Protein AF-A0A937N1M8-F1 (afdb_monomer)

Radius of gyration: 27.7 Å; Cα contacts (8 Å, |Δi|>4): 449; chains: 1; bounding box: 68×40×95 Å

pLDDT: mean 76.99, std 18.77, range [29.66, 95.62]

Structure (mmCIF, N/CA/C/O backbone):
data_AF-A0A937N1M8-F1
#
_entry.id   AF-A0A937N1M8-F1
#
loop_
_atom_site.group_PDB
_atom_site.id
_atom_site.type_symbol
_atom_site.label_atom_id
_atom_site.label_alt_id
_atom_site.label_comp_id
_atom_site.label_asym_id
_atom_site.label_entity_id
_atom_site.label_seq_id
_atom_site.pdbx_PDB_ins_code
_atom_site.Cartn_x
_atom_site.Cartn_y
_atom_site.Cartn_z
_atom_site.occupancy
_atom_site.B_iso_or_equiv
_atom_site.auth_seq_id
_atom_site.auth_comp_id
_atom_site.auth_asym_id
_atom_site.auth_atom_id
_atom_site.pdbx_PDB_model_num
ATOM 1 N N . MET A 1 1 ? -15.107 24.383 -19.300 1.00 33.94 1 MET A N 1
ATOM 2 C CA . MET A 1 1 ? -15.189 24.614 -20.762 1.00 33.94 1 MET A CA 1
ATOM 3 C C . MET A 1 1 ? -14.739 23.333 -21.445 1.00 33.94 1 MET A C 1
ATOM 5 O O . MET A 1 1 ? -13.679 22.852 -21.085 1.00 33.94 1 MET A O 1
ATOM 9 N N . GLY A 1 2 ? -15.533 22.785 -22.370 1.00 30.86 2 GLY A N 1
ATOM 10 C CA . GLY A 1 2 ? -15.187 21.570 -23.125 1.00 30.86 2 GLY A CA 1
ATOM 11 C C . GLY A 1 2 ? -16.326 20.555 -23.168 1.00 30.86 2 GLY A C 1
ATOM 12 O O . GLY A 1 2 ? -16.420 19.694 -22.307 1.00 30.86 2 GLY A O 1
ATOM 13 N N . ARG A 1 3 ? -17.231 20.702 -24.142 1.00 32.66 3 ARG A N 1
ATOM 14 C CA . ARG A 1 3 ? -18.401 19.838 -24.360 1.00 32.66 3 ARG A CA 1
ATOM 15 C C . ARG A 1 3 ? -17.981 18.489 -24.957 1.00 32.66 3 ARG A C 1
ATOM 17 O O . ARG A 1 3 ? -17.379 18.468 -26.025 1.00 32.66 3 ARG A O 1
ATOM 24 N N . ILE A 1 4 ? -18.380 17.393 -24.314 1.00 33.78 4 ILE A N 1
ATOM 25 C CA . ILE A 1 4 ? -18.386 16.045 -24.895 1.00 33.78 4 ILE A CA 1
ATOM 26 C C . ILE A 1 4 ? -19.534 15.986 -25.910 1.00 33.78 4 ILE A C 1
ATOM 28 O O . ILE A 1 4 ? -20.685 16.254 -25.567 1.00 33.78 4 ILE A O 1
ATOM 32 N N . LEU A 1 5 ? -19.218 15.670 -27.165 1.00 29.84 5 LEU A N 1
ATOM 33 C CA . LEU A 1 5 ? -20.191 15.512 -28.242 1.00 29.84 5 LEU A CA 1
ATOM 34 C C . LEU A 1 5 ? -20.230 14.026 -28.618 1.00 29.84 5 LEU A C 1
ATOM 36 O O . LEU A 1 5 ? -19.415 13.546 -29.399 1.00 29.84 5 LEU A O 1
ATOM 40 N N . VAL A 1 6 ? -21.160 13.294 -28.001 1.00 33.72 6 VAL A N 1
ATOM 41 C CA . VAL A 1 6 ? -21.519 11.921 -28.380 1.00 33.72 6 VAL A CA 1
ATOM 42 C C . VAL A 1 6 ? -22.435 12.013 -29.597 1.00 33.72 6 VAL A C 1
ATOM 44 O O . VAL A 1 6 ? -23.558 12.505 -29.492 1.00 33.72 6 VAL A O 1
ATOM 47 N N . VAL A 1 7 ? -21.964 11.564 -30.761 1.00 32.25 7 VAL A N 1
ATOM 48 C CA . VAL A 1 7 ? -22.820 11.375 -31.939 1.00 32.25 7 VAL A CA 1
ATOM 49 C C . VAL A 1 7 ? -23.254 9.915 -31.984 1.00 32.25 7 VAL A C 1
ATOM 51 O O . VAL A 1 7 ? -22.529 9.051 -32.468 1.00 32.25 7 VAL A O 1
ATOM 54 N N . SER A 1 8 ? -24.461 9.658 -31.488 1.00 37.00 8 SER A N 1
ATOM 55 C CA . SER A 1 8 ? -25.240 8.468 -31.824 1.00 37.00 8 SER A CA 1
ATOM 56 C C . SER A 1 8 ? -25.833 8.646 -33.222 1.00 37.00 8 SER A C 1
ATOM 58 O O . SER A 1 8 ? -26.516 9.639 -33.470 1.00 37.00 8 SER A O 1
ATOM 60 N N . LEU A 1 9 ? -25.634 7.682 -34.126 1.00 30.73 9 LEU A N 1
ATOM 61 C CA . LEU A 1 9 ? -26.411 7.595 -35.366 1.00 30.73 9 LEU A CA 1
ATOM 62 C C . LEU A 1 9 ? -27.023 6.197 -35.512 1.00 30.73 9 LEU A C 1
ATOM 64 O O . LEU A 1 9 ? -26.430 5.262 -36.041 1.00 30.73 9 LEU A O 1
ATOM 68 N N . LEU A 1 10 ? -28.249 6.102 -35.000 1.00 37.28 10 LEU A N 1
ATOM 69 C CA . LEU A 1 10 ? -29.302 5.187 -35.429 1.00 37.28 10 LEU A CA 1
ATOM 70 C C . LEU A 1 10 ? -29.919 5.726 -36.728 1.00 37.28 10 LEU A C 1
ATOM 72 O O . LEU A 1 10 ? -30.187 6.921 -36.795 1.00 37.28 10 LEU A O 1
ATOM 76 N N . LEU A 1 11 ? -30.185 4.847 -37.701 1.00 33.78 11 LEU A N 1
ATOM 77 C CA . LEU A 1 11 ? -31.386 4.792 -38.568 1.00 33.78 11 LEU A CA 1
ATOM 78 C C . LEU A 1 11 ? -31.123 3.731 -39.655 1.00 33.78 11 LEU A C 1
ATOM 80 O O . LEU A 1 11 ? -30.261 3.894 -40.510 1.00 33.78 11 LEU A O 1
ATOM 84 N N . ALA A 1 12 ? -31.646 2.519 -39.490 1.00 33.75 12 ALA A N 1
ATOM 85 C CA . ALA A 1 12 ? -33.023 2.099 -39.775 1.00 33.75 12 ALA A CA 1
ATOM 86 C C . ALA A 1 12 ? -33.193 1.610 -41.221 1.00 33.75 12 ALA A C 1
ATOM 88 O O . ALA A 1 12 ? -33.286 2.360 -42.188 1.00 33.75 12 ALA A O 1
ATOM 89 N N . SER A 1 13 ? -33.264 0.288 -41.300 1.00 37.81 13 SER A N 1
ATOM 90 C CA . SER A 1 13 ? -33.956 -0.499 -42.304 1.00 37.81 13 SER A CA 1
ATOM 91 C C . SER A 1 13 ? -35.399 -0.024 -42.496 1.00 37.81 13 SER A C 1
ATOM 93 O O . SER A 1 13 ? -36.135 0.120 -41.526 1.00 37.81 13 SER A O 1
ATOM 95 N N . THR A 1 14 ? -35.817 0.183 -43.746 1.00 37.50 14 THR A N 1
ATOM 96 C CA . THR A 1 14 ? -37.070 -0.309 -44.367 1.00 37.50 14 THR A CA 1
ATOM 97 C C . THR A 1 14 ? -37.344 0.462 -45.658 1.00 37.50 14 THR A C 1
ATOM 99 O O . THR A 1 14 ? -37.442 1.681 -45.644 1.00 37.50 14 THR A O 1
ATOM 102 N N . LEU A 1 15 ? -37.505 -0.258 -46.772 1.00 35.16 15 LEU A N 1
ATOM 103 C CA . LEU A 1 15 ? -38.687 -0.157 -47.640 1.00 35.16 15 LEU A CA 1
ATOM 104 C C . LEU A 1 15 ? -38.578 -1.168 -48.785 1.00 35.16 15 LEU A C 1
ATOM 106 O O . LEU A 1 15 ? -37.900 -0.973 -49.789 1.00 35.16 15 LEU A O 1
ATOM 110 N N . CYS A 1 16 ? -39.291 -2.270 -48.582 1.00 36.12 16 CYS A N 1
ATOM 111 C CA . CYS A 1 16 ? -39.777 -3.151 -49.626 1.00 36.12 16 CYS A CA 1
ATOM 112 C C . CYS A 1 16 ? -40.886 -2.399 -50.386 1.00 36.12 16 CYS A C 1
ATOM 114 O O . CYS A 1 16 ? -41.860 -1.972 -49.763 1.00 36.12 16 CYS A O 1
ATOM 116 N N . ARG A 1 17 ? -40.762 -2.226 -51.705 1.00 29.66 17 ARG A N 1
ATOM 117 C CA . ARG A 1 17 ? -41.913 -1.996 -52.589 1.00 29.66 17 ARG A CA 1
ATOM 118 C C . ARG A 1 17 ? -41.596 -2.500 -53.992 1.00 29.66 17 ARG A C 1
ATOM 120 O O . ARG A 1 17 ? -40.818 -1.909 -54.730 1.00 29.66 17 ARG A O 1
ATOM 127 N N . GLU A 1 18 ? -42.213 -3.625 -54.308 1.00 36.88 18 GLU A N 1
ATOM 128 C CA . GLU A 1 18 ? -42.281 -4.264 -55.615 1.00 36.88 18 GLU A CA 1
ATOM 129 C C . GLU A 1 18 ? -43.462 -3.671 -56.405 1.00 36.88 18 GLU A C 1
ATOM 131 O O . GLU A 1 18 ? -44.521 -3.450 -55.814 1.00 36.88 18 GLU A O 1
ATOM 136 N N . SER A 1 19 ? -43.284 -3.380 -57.703 1.00 38.53 19 SER A N 1
ATOM 137 C CA . SER A 1 19 ? -44.244 -3.608 -58.813 1.00 38.53 19 SER A CA 1
ATOM 138 C C . SER A 1 19 ? -43.790 -2.909 -60.104 1.00 38.53 19 SER A C 1
ATOM 140 O O . SER A 1 19 ? -43.382 -1.752 -60.095 1.00 38.53 19 SER A O 1
ATOM 142 N N . ALA A 1 20 ? -43.891 -3.657 -61.200 1.00 38.44 20 ALA A N 1
ATOM 143 C CA . ALA A 1 20 ? -43.320 -3.473 -62.534 1.00 38.44 20 ALA A CA 1
ATOM 144 C C . ALA A 1 20 ? -43.915 -2.361 -63.429 1.00 38.44 20 ALA A C 1
ATOM 146 O O . ALA A 1 20 ? -45.107 -2.082 -63.357 1.00 38.44 20 ALA A O 1
ATOM 147 N N . SER A 1 21 ? -43.130 -1.894 -64.414 1.00 35.75 21 SER A N 1
ATOM 148 C CA . SER A 1 21 ? -43.491 -2.003 -65.844 1.00 35.75 21 SER A CA 1
ATOM 149 C C . SER A 1 21 ? -42.250 -1.911 -66.748 1.00 35.75 21 SER A C 1
ATOM 151 O O . SER A 1 21 ? -41.267 -1.256 -66.410 1.00 35.75 21 SER A O 1
ATOM 153 N N . ALA A 1 22 ? -42.303 -2.624 -67.873 1.00 43.69 22 ALA A N 1
ATOM 154 C CA . ALA A 1 22 ? -41.234 -2.847 -68.844 1.00 43.69 22 ALA A CA 1
ATOM 155 C C . ALA A 1 22 ? -41.036 -1.679 -69.827 1.00 43.69 22 ALA A C 1
ATOM 157 O O . ALA A 1 22 ? -42.011 -1.028 -70.189 1.00 43.69 22 ALA A O 1
ATOM 158 N N . ASP A 1 23 ? -39.789 -1.436 -70.251 1.00 39.41 23 ASP A N 1
ATOM 159 C CA . ASP A 1 23 ? -39.336 -1.545 -71.652 1.00 39.41 23 ASP A CA 1
ATOM 160 C C . ASP A 1 23 ? -37.877 -1.071 -71.818 1.00 39.41 23 ASP A C 1
ATOM 162 O O . ASP A 1 23 ? -37.452 -0.094 -71.206 1.00 39.41 23 ASP A O 1
ATOM 166 N N . GLY A 1 24 ? -37.137 -1.747 -72.706 1.00 35.72 24 GLY A N 1
ATOM 167 C CA . GLY A 1 24 ? -36.077 -1.117 -73.506 1.00 35.72 24 GLY A CA 1
ATOM 168 C C . GLY A 1 24 ? -34.618 -1.311 -73.078 1.00 35.72 24 GLY A C 1
ATOM 169 O O . GLY A 1 24 ? -34.066 -0.528 -72.318 1.00 35.72 24 GLY A O 1
ATOM 170 N N . GLU A 1 25 ? -33.990 -2.337 -73.657 1.00 36.41 25 GLU A N 1
ATOM 171 C CA . GLU A 1 25 ? -32.584 -2.437 -74.095 1.00 36.41 25 GLU A CA 1
ATOM 172 C C . GLU A 1 25 ? -31.545 -1.385 -73.636 1.00 36.41 25 GLU A C 1
ATOM 174 O O . GLU A 1 25 ? -31.551 -0.229 -74.050 1.00 36.41 25 GLU A O 1
ATOM 179 N N . SER A 1 26 ? -30.478 -1.854 -72.978 1.00 34.41 26 SER A N 1
ATOM 180 C CA . SER A 1 26 ? -29.160 -2.079 -73.612 1.00 34.41 26 SER A CA 1
ATOM 181 C C . SER A 1 26 ? -27.986 -1.936 -72.622 1.00 34.41 26 SER A C 1
ATOM 183 O O . SER A 1 26 ? -27.807 -0.945 -71.929 1.00 34.41 26 SER A O 1
ATOM 185 N N . SER A 1 27 ? -27.144 -2.972 -72.619 1.00 37.22 27 SER A N 1
ATOM 186 C CA . SER A 1 27 ? -25.689 -2.952 -72.386 1.00 37.22 27 SER A CA 1
ATOM 187 C C . SER A 1 27 ? -25.074 -2.272 -71.145 1.00 37.22 27 SER A C 1
ATOM 189 O O . SER A 1 27 ? -24.819 -1.079 -71.111 1.00 37.22 27 SER A O 1
ATOM 191 N N . ARG A 1 28 ? -24.563 -3.165 -70.281 1.00 44.94 28 ARG A N 1
ATOM 192 C CA . ARG A 1 28 ? -23.204 -3.207 -69.694 1.00 44.94 28 ARG A CA 1
ATOM 193 C C . ARG A 1 28 ? -22.713 -2.053 -68.800 1.00 44.94 28 ARG A C 1
ATOM 195 O O . ARG A 1 28 ? -22.590 -0.910 -69.202 1.00 44.94 28 ARG A O 1
ATOM 202 N N . SER A 1 29 ? -22.108 -2.520 -67.698 1.00 44.34 29 SER A N 1
ATOM 203 C CA . SER A 1 29 ? -20.958 -1.935 -66.990 1.00 44.34 29 SER A CA 1
ATOM 204 C C . SER A 1 29 ? -21.262 -0.803 -66.004 1.00 44.34 29 SER A C 1
ATOM 206 O O . SER A 1 29 ? -21.357 0.357 -66.382 1.00 44.34 29 SER A O 1
ATOM 208 N N . GLY A 1 30 ? -21.262 -1.127 -64.703 1.00 42.94 30 GLY A N 1
ATOM 209 C CA . GLY A 1 30 ? -21.218 -0.081 -63.678 1.00 42.94 30 GLY A CA 1
ATOM 210 C C . GLY A 1 30 ? -21.263 -0.481 -62.201 1.00 42.94 30 GLY A C 1
ATOM 211 O O . GLY A 1 30 ? -21.386 0.408 -61.372 1.00 42.94 30 GLY A O 1
ATOM 212 N N . SER A 1 31 ? -21.145 -1.753 -61.798 1.00 43.16 31 SER A N 1
ATOM 213 C CA . SER A 1 31 ? -21.229 -2.125 -60.365 1.00 43.16 31 SER A CA 1
ATOM 214 C C . SER A 1 31 ? -19.955 -1.846 -59.544 1.00 43.16 31 SER A C 1
ATOM 216 O O . SER A 1 31 ? -19.873 -2.203 -58.371 1.00 43.16 31 SER A O 1
ATOM 218 N N . ARG A 1 32 ? -18.945 -1.184 -60.123 1.00 50.03 32 ARG A N 1
ATOM 219 C CA . ARG A 1 32 ? -17.616 -1.013 -59.504 1.00 50.03 32 ARG A CA 1
ATOM 220 C C . ARG A 1 32 ? -17.442 0.227 -58.615 1.00 50.03 32 ARG A C 1
ATOM 222 O O . ARG A 1 32 ? -16.383 0.369 -58.017 1.00 50.03 32 ARG A O 1
ATOM 229 N N . TRP A 1 33 ? -18.441 1.105 -58.487 1.00 47.91 33 TRP A N 1
ATOM 230 C CA . TRP A 1 33 ? -18.283 2.393 -57.781 1.00 47.91 33 TRP A CA 1
ATOM 231 C C . TRP A 1 33 ? -18.843 2.453 -56.349 1.00 47.91 33 TRP A C 1
ATOM 233 O O . TRP A 1 33 ? -18.483 3.353 -55.593 1.00 47.91 33 TRP A O 1
ATOM 243 N N . GLY A 1 34 ? -19.672 1.488 -55.937 1.00 54.22 34 GLY A N 1
ATOM 244 C CA . GLY A 1 34 ? -20.189 1.421 -54.562 1.00 54.22 34 GLY A CA 1
ATOM 245 C C . GLY A 1 34 ? -19.202 0.781 -53.584 1.00 54.22 34 GLY A C 1
ATOM 246 O O . GLY A 1 34 ? -18.972 1.295 -52.494 1.00 54.22 34 GLY A O 1
ATOM 247 N N . TRP A 1 35 ? -18.555 -0.312 -53.995 1.00 55.94 35 TRP A N 1
ATOM 248 C CA . TRP A 1 35 ? -17.733 -1.136 -53.103 1.00 55.94 35 TRP A CA 1
ATOM 249 C C . TRP A 1 35 ? -16.456 -0.433 -52.628 1.00 55.94 35 TRP A C 1
ATOM 251 O O . TRP A 1 35 ? -16.080 -0.557 -51.466 1.00 55.94 35 TRP A O 1
ATOM 261 N N . GLY A 1 36 ? -15.847 0.390 -53.488 1.00 62.50 36 GLY A N 1
ATOM 262 C CA . GLY A 1 36 ? -14.673 1.188 -53.123 1.00 62.50 36 GLY A CA 1
ATOM 263 C C . GLY A 1 36 ? -14.956 2.207 -52.016 1.00 62.50 36 GLY A C 1
ATOM 264 O O . GLY A 1 36 ? -14.090 2.457 -51.183 1.00 62.50 36 GLY A O 1
ATOM 265 N N . ARG A 1 37 ? -16.183 2.747 -51.950 1.00 68.56 37 ARG A N 1
ATOM 266 C CA . ARG A 1 37 ? -16.588 3.677 -50.886 1.00 68.56 37 ARG A CA 1
ATOM 267 C C . ARG A 1 37 ? -16.768 2.963 -49.550 1.00 68.56 37 ARG A C 1
ATOM 269 O O . ARG A 1 37 ? -16.298 3.471 -48.540 1.00 68.56 37 ARG A O 1
ATOM 276 N N . TYR A 1 38 ? -17.380 1.779 -49.548 1.00 75.25 38 TYR A N 1
ATOM 277 C CA . TYR A 1 38 ? -17.533 0.978 -48.329 1.00 75.25 38 TYR A CA 1
ATOM 278 C C . TYR A 1 38 ? -16.195 0.439 -47.811 1.00 75.25 38 TYR A C 1
ATOM 280 O O . TYR A 1 38 ? -15.968 0.448 -46.605 1.00 75.25 38 TYR A O 1
ATOM 288 N N . LEU A 1 39 ? -15.282 0.047 -48.706 1.00 79.94 39 LEU A N 1
ATOM 289 C CA . LEU A 1 39 ? -13.935 -0.388 -48.333 1.00 79.94 39 LEU A CA 1
ATOM 290 C C . LEU A 1 39 ? -13.119 0.764 -47.727 1.00 79.94 39 LEU A C 1
ATOM 292 O O . LEU A 1 39 ? -12.506 0.594 -46.678 1.00 79.94 39 LEU A O 1
ATOM 296 N N . ALA A 1 40 ? -13.155 1.947 -48.348 1.00 81.25 40 ALA A N 1
ATOM 297 C CA . ALA A 1 40 ? -12.489 3.131 -47.812 1.00 81.25 40 ALA A CA 1
ATOM 298 C C . ALA A 1 40 ? -13.041 3.517 -46.430 1.00 81.25 40 ALA A C 1
ATOM 300 O O . ALA A 1 40 ? -12.264 3.834 -45.534 1.00 81.25 40 ALA A O 1
ATOM 301 N N . LEU A 1 41 ? -14.362 3.433 -46.233 1.00 83.81 41 LEU A N 1
ATOM 302 C CA . LEU A 1 41 ? -14.998 3.730 -44.949 1.00 83.81 41 LEU A CA 1
ATOM 303 C C . LEU A 1 41 ? -14.609 2.716 -43.861 1.00 83.81 41 LEU A C 1
ATOM 305 O O . LEU A 1 41 ? -14.296 3.111 -42.743 1.00 83.81 41 LEU A O 1
ATOM 309 N N . ALA A 1 42 ? -14.579 1.421 -44.194 1.00 83.00 42 ALA A N 1
ATOM 310 C CA . ALA A 1 42 ? -14.177 0.364 -43.268 1.00 83.00 42 ALA A CA 1
ATOM 311 C C . ALA A 1 42 ? -12.713 0.514 -42.825 1.00 83.00 42 ALA A C 1
ATOM 313 O O . ALA A 1 42 ? -12.412 0.383 -41.641 1.00 83.00 42 ALA A O 1
ATOM 314 N N . ILE A 1 43 ? -11.819 0.857 -43.757 1.00 86.31 43 ILE A N 1
ATOM 315 C CA . ILE A 1 43 ? -10.412 1.148 -43.459 1.00 86.31 43 ILE A CA 1
ATOM 316 C C . ILE A 1 43 ? -10.297 2.355 -42.518 1.00 86.31 43 ILE A C 1
ATOM 318 O O . ILE A 1 43 ? -9.539 2.316 -41.554 1.00 86.31 43 ILE A O 1
ATOM 322 N N . LEU A 1 44 ? -11.075 3.412 -42.757 1.00 86.00 44 LEU A N 1
ATOM 323 C CA . LEU A 1 44 ? -11.054 4.621 -41.933 1.00 86.00 44 LEU A CA 1
ATOM 324 C C . LEU A 1 44 ? -11.563 4.353 -40.510 1.00 86.00 44 LEU A C 1
ATOM 326 O O . LEU A 1 44 ? -10.946 4.804 -39.551 1.00 86.00 44 LEU A O 1
ATOM 330 N N . ILE A 1 45 ? -12.633 3.564 -40.364 1.00 86.44 45 ILE A N 1
ATOM 331 C CA . ILE A 1 45 ? -13.142 3.120 -39.056 1.00 86.44 45 ILE A CA 1
ATOM 332 C C . ILE A 1 45 ? -12.106 2.250 -38.343 1.00 86.44 45 ILE A C 1
ATOM 334 O O . ILE A 1 45 ? -11.880 2.436 -37.152 1.00 86.44 45 ILE A O 1
ATOM 338 N N . PHE A 1 46 ? -11.444 1.341 -39.062 1.00 88.00 46 PHE A N 1
ATOM 339 C CA . PHE A 1 46 ? -10.389 0.506 -38.493 1.00 88.00 46 PHE A CA 1
ATOM 340 C C . PHE A 1 46 ? -9.212 1.348 -37.987 1.00 88.00 46 PHE A C 1
ATOM 342 O O . PHE A 1 46 ? -8.788 1.168 -36.851 1.00 88.00 46 PHE A O 1
ATOM 349 N N . PHE A 1 47 ? -8.723 2.312 -38.773 1.00 85.62 47 PHE A N 1
ATOM 350 C CA . PHE A 1 47 ? -7.639 3.199 -38.340 1.00 85.62 47 PHE A CA 1
ATOM 351 C C . PHE A 1 47 ? -8.059 4.152 -37.219 1.00 85.62 47 PHE A C 1
ATOM 353 O O . PHE A 1 47 ? -7.256 4.416 -36.331 1.00 85.62 47 PHE A O 1
ATOM 360 N N . ALA A 1 48 ? -9.301 4.642 -37.215 1.00 82.56 48 ALA A N 1
ATOM 361 C CA . ALA A 1 48 ? -9.823 5.451 -36.117 1.00 82.56 48 ALA A CA 1
ATOM 362 C C . ALA A 1 48 ? -9.970 4.628 -34.827 1.00 82.56 48 ALA A C 1
ATOM 364 O O . ALA A 1 48 ? -9.612 5.106 -33.756 1.00 82.56 48 ALA A O 1
ATOM 365 N N . GLY A 1 49 ? -10.433 3.379 -34.930 1.00 80.31 49 GLY A N 1
ATOM 366 C CA . GLY A 1 49 ? -10.520 2.442 -33.810 1.00 80.31 49 GLY A CA 1
ATOM 367 C C . GLY A 1 49 ? -9.144 2.046 -33.278 1.00 80.31 49 GLY A C 1
ATOM 368 O O . GLY A 1 49 ? -8.914 2.122 -32.078 1.00 80.31 49 GLY A O 1
ATOM 369 N N . ALA A 1 50 ? -8.201 1.709 -34.162 1.00 80.62 50 ALA A N 1
ATOM 370 C CA . ALA A 1 50 ? -6.822 1.401 -33.796 1.00 80.62 50 ALA A CA 1
ATOM 371 C C . ALA A 1 50 ? -6.108 2.620 -33.197 1.00 80.62 50 ALA A C 1
ATOM 373 O O . ALA A 1 50 ? -5.426 2.493 -32.190 1.00 80.62 50 ALA A O 1
ATOM 374 N N . GLY A 1 51 ? -6.304 3.813 -33.765 1.00 74.69 51 GLY A N 1
ATOM 375 C CA . GLY A 1 51 ? -5.769 5.061 -33.225 1.00 74.69 51 GLY A CA 1
ATOM 376 C C . GLY A 1 51 ? -6.371 5.415 -31.866 1.00 74.69 51 GLY A C 1
ATOM 377 O O . GLY A 1 51 ? -5.639 5.822 -30.973 1.00 74.69 51 GLY A O 1
ATOM 378 N N . GLY A 1 52 ? -7.677 5.204 -31.681 1.00 72.94 52 GLY A N 1
ATOM 379 C CA . GLY A 1 52 ? -8.349 5.362 -30.392 1.00 72.94 52 GLY A CA 1
ATOM 380 C C . GLY A 1 52 ? -7.870 4.352 -29.349 1.00 72.94 52 GLY A C 1
ATOM 381 O O . GLY A 1 52 ? -7.648 4.729 -28.205 1.00 72.94 52 GLY A O 1
ATOM 382 N N . TYR A 1 53 ? -7.646 3.099 -29.753 1.00 72.44 53 TYR A N 1
ATOM 383 C CA . TYR A 1 53 ? -7.092 2.050 -28.898 1.00 72.44 53 TYR A CA 1
ATOM 384 C C . TYR A 1 53 ? -5.648 2.350 -28.494 1.00 72.44 53 TYR A C 1
ATOM 386 O O . TYR A 1 53 ? -5.331 2.298 -27.313 1.00 72.44 53 TYR A O 1
ATOM 394 N N . VAL A 1 54 ? -4.791 2.738 -29.445 1.00 72.56 54 VAL A N 1
ATOM 395 C CA . VAL A 1 54 ? -3.410 3.155 -29.163 1.00 72.56 54 VAL A CA 1
ATOM 396 C C . VAL A 1 54 ? -3.408 4.376 -28.255 1.00 72.56 54 VAL A C 1
ATOM 398 O O . VAL A 1 54 ? -2.729 4.356 -27.243 1.00 72.56 54 VAL A O 1
ATOM 401 N N . TRP A 1 55 ? -4.203 5.407 -28.553 1.00 69.88 55 TRP A N 1
ATOM 402 C CA . TRP A 1 55 ? -4.294 6.597 -27.707 1.00 69.88 55 TRP A CA 1
ATOM 403 C C . TRP A 1 55 ? -4.771 6.269 -26.291 1.00 69.88 55 TRP A C 1
ATOM 405 O O . TRP A 1 55 ? -4.237 6.824 -25.341 1.00 69.88 55 TRP A O 1
ATOM 415 N N . TRP A 1 56 ? -5.740 5.363 -26.139 1.00 61.28 56 TRP A N 1
ATOM 416 C CA . TRP A 1 56 ? -6.195 4.891 -24.833 1.00 61.28 56 TRP A CA 1
ATOM 417 C C . TRP A 1 56 ? -5.109 4.093 -24.100 1.00 61.28 56 TRP A C 1
ATOM 419 O O . TRP A 1 56 ? -4.864 4.365 -22.930 1.00 61.28 56 TRP A O 1
ATOM 429 N N . ALA A 1 57 ? -4.416 3.187 -24.793 1.00 57.94 57 ALA A N 1
ATOM 430 C CA . ALA A 1 57 ? -3.343 2.363 -24.236 1.00 57.94 57 ALA A CA 1
ATOM 431 C C . ALA A 1 57 ? -2.072 3.165 -23.900 1.00 57.94 57 ALA A C 1
ATOM 433 O O . ALA A 1 57 ? -1.320 2.784 -23.012 1.00 57.94 57 ALA A O 1
ATOM 434 N N . THR A 1 58 ? -1.821 4.280 -24.593 1.00 57.34 58 THR A N 1
ATOM 435 C CA . THR A 1 58 ? -0.649 5.143 -24.375 1.00 57.34 58 THR A CA 1
ATOM 436 C C . THR A 1 58 ? -0.998 6.454 -23.680 1.00 57.34 58 THR A C 1
ATOM 438 O O . THR A 1 58 ? -0.171 7.371 -23.668 1.00 57.34 58 THR A O 1
ATOM 441 N N . ARG A 1 59 ? -2.231 6.620 -23.181 1.00 52.19 59 ARG A N 1
ATOM 442 C CA . ARG A 1 59 ? -2.604 7.864 -22.506 1.00 52.19 59 ARG A CA 1
ATOM 443 C C . ARG A 1 59 ? -1.735 7.999 -21.251 1.00 52.19 59 ARG A C 1
ATOM 445 O O . ARG A 1 59 ? -1.604 7.021 -20.516 1.00 52.19 59 ARG A O 1
ATOM 452 N N . PRO A 1 60 ? -1.156 9.178 -20.980 1.00 52.62 60 PRO A N 1
ATOM 453 C CA . PRO A 1 60 ? -0.525 9.409 -19.692 1.00 52.62 60 PRO A CA 1
ATOM 454 C C . PRO A 1 60 ? -1.580 9.169 -18.608 1.00 52.62 60 PRO A C 1
ATOM 456 O O . PRO A 1 60 ? -2.673 9.741 -18.664 1.00 52.62 60 PRO A O 1
ATOM 459 N N . VAL A 1 61 ? -1.281 8.263 -17.678 1.00 55.38 61 VAL A N 1
ATOM 460 C CA . VAL A 1 61 ? -2.101 8.070 -16.484 1.00 55.38 61 VAL A CA 1
ATOM 461 C C . VAL A 1 61 ? -2.033 9.380 -15.711 1.00 55.38 61 VAL A C 1
ATOM 463 O O . VAL A 1 61 ? -0.947 9.928 -15.523 1.00 55.38 61 VAL A O 1
ATOM 466 N N . ASP A 1 62 ? -3.187 9.925 -15.328 1.00 54.19 62 ASP A N 1
ATOM 467 C CA . ASP A 1 62 ? -3.197 11.063 -14.418 1.00 54.19 62 ASP A CA 1
ATOM 468 C C . ASP A 1 62 ? -2.627 10.582 -13.084 1.00 54.19 62 ASP A C 1
ATOM 470 O O . ASP A 1 62 ? -3.226 9.760 -12.393 1.00 54.19 62 ASP A O 1
ATOM 474 N N . THR A 1 63 ? -1.412 11.031 -12.784 1.00 54.88 63 THR A N 1
ATOM 475 C CA . THR A 1 63 ? -0.690 10.702 -11.555 1.00 54.88 63 THR A CA 1
ATOM 476 C C . THR A 1 63 ? -0.982 11.704 -10.442 1.00 54.88 63 THR A C 1
ATOM 478 O O . THR A 1 63 ? -0.399 11.592 -9.358 1.00 54.88 63 THR A O 1
ATOM 481 N N . THR A 1 64 ? -1.865 12.683 -10.694 1.00 60.62 64 THR A N 1
ATOM 482 C CA . THR A 1 64 ? -2.354 13.603 -9.669 1.00 60.62 64 THR A CA 1
ATOM 483 C C . THR A 1 64 ? -3.152 12.793 -8.649 1.00 60.62 64 THR A C 1
ATOM 485 O O . THR A 1 64 ? -4.147 12.168 -9.022 1.00 60.62 64 THR A O 1
ATOM 488 N N . PRO A 1 65 ? -2.732 12.765 -7.373 1.00 60.81 65 PRO A N 1
ATOM 489 C CA . PRO A 1 65 ? -3.465 12.035 -6.354 1.00 60.81 65 PRO A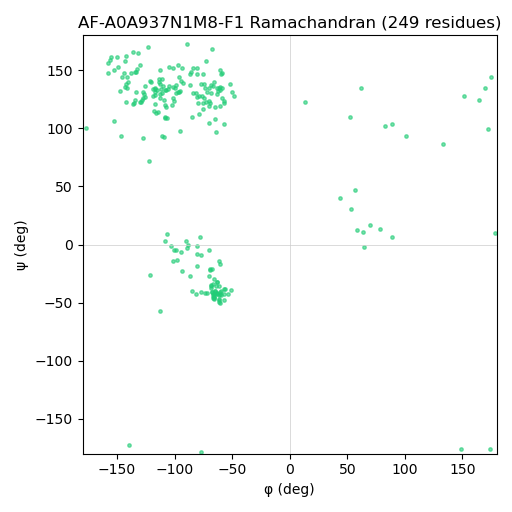 CA 1
ATOM 490 C C . PRO A 1 65 ? -4.874 12.635 -6.218 1.00 60.81 65 PRO A C 1
ATOM 492 O O . PRO A 1 65 ? -4.992 13.866 -6.188 1.00 60.81 65 PRO A O 1
ATOM 495 N N . PRO A 1 66 ? -5.939 11.817 -6.147 1.00 66.69 66 PRO A N 1
ATOM 496 C CA . PRO A 1 66 ? -7.261 12.327 -5.815 1.00 66.69 66 PRO A CA 1
ATOM 497 C C . PRO A 1 66 ? -7.219 12.995 -4.436 1.00 66.69 66 PRO A C 1
ATOM 499 O O . PRO A 1 66 ? -6.452 12.599 -3.555 1.00 66.69 66 PRO A O 1
ATOM 502 N N . GLU A 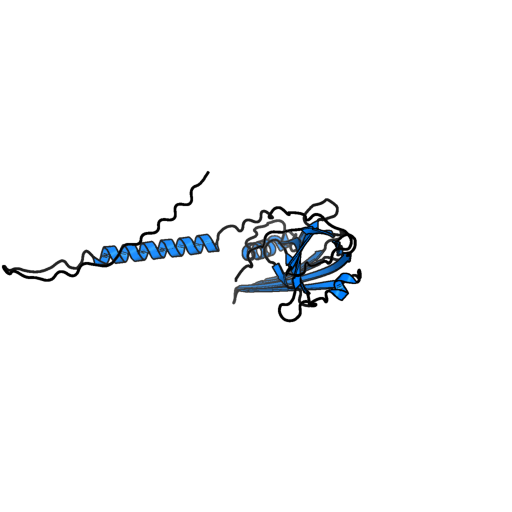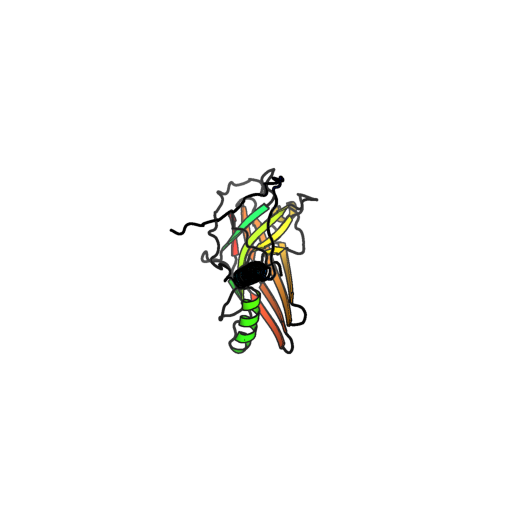1 67 ? -8.034 14.031 -4.256 1.00 76.25 67 GLU A N 1
ATOM 503 C CA . GLU A 1 67 ? -8.125 14.711 -2.968 1.00 76.25 67 GLU A CA 1
ATOM 504 C C . GLU A 1 67 ? -8.777 13.777 -1.940 1.00 76.25 67 GLU A C 1
ATOM 506 O O . GLU A 1 67 ? -9.810 13.164 -2.210 1.00 76.25 67 GLU A O 1
ATOM 511 N N . ALA A 1 68 ? -8.141 13.645 -0.777 1.00 82.00 68 ALA A N 1
ATOM 512 C CA . ALA A 1 68 ? -8.661 12.854 0.326 1.00 82.00 68 ALA A CA 1
ATOM 513 C C . ALA A 1 68 ? -9.828 13.581 1.002 1.00 82.00 68 ALA A C 1
ATOM 515 O O . ALA A 1 68 ? -9.724 14.769 1.317 1.00 82.00 68 ALA A O 1
ATOM 516 N N . VAL A 1 69 ? -10.909 12.854 1.278 1.00 84.62 69 VAL A N 1
ATOM 517 C CA . VAL A 1 69 ? -12.039 13.358 2.067 1.00 84.62 69 VAL A CA 1
ATOM 518 C C . VAL A 1 69 ? -11.999 12.667 3.420 1.00 84.62 69 VAL A C 1
ATOM 520 O O . VAL A 1 69 ? -12.030 11.447 3.483 1.00 84.62 69 VAL A O 1
ATOM 523 N N . PHE A 1 70 ? -11.875 13.426 4.505 1.00 87.19 70 PHE A N 1
ATOM 524 C CA . PHE A 1 70 ? -11.767 12.852 5.847 1.00 87.19 70 PHE A CA 1
ATOM 525 C C . PHE A 1 70 ? -13.130 12.741 6.518 1.00 87.19 70 PHE A C 1
ATOM 527 O O . PHE A 1 70 ? -13.922 13.686 6.469 1.00 87.19 70 PHE A O 1
ATOM 534 N N . ASP A 1 71 ? -13.344 11.623 7.204 1.00 85.50 71 ASP A N 1
ATOM 535 C CA . ASP A 1 71 ? -14.557 11.396 7.979 1.00 85.50 71 ASP A CA 1
ATOM 536 C C . ASP A 1 71 ? -14.479 12.094 9.340 1.00 85.50 71 ASP A C 1
ATOM 538 O O . ASP A 1 71 ? -13.404 12.281 9.924 1.00 85.50 71 ASP A O 1
ATOM 542 N N . GLU A 1 72 ? -15.641 12.464 9.878 1.00 82.69 72 GLU A N 1
ATOM 543 C CA . GLU A 1 72 ? -15.740 12.898 11.268 1.00 82.69 72 GLU A CA 1
ATOM 544 C C . GLU A 1 72 ? -15.659 11.671 12.183 1.00 82.69 72 GLU A C 1
ATOM 546 O O . GLU A 1 72 ? -16.499 10.773 12.131 1.00 82.69 72 GLU A O 1
ATOM 551 N N . VAL A 1 73 ? -14.616 11.618 13.014 1.00 77.56 73 VAL A N 1
ATOM 552 C CA . VAL A 1 73 ? -14.391 10.488 13.918 1.00 77.56 73 VAL A CA 1
ATOM 553 C C . VAL A 1 73 ? -15.281 10.613 15.147 1.00 77.56 73 VAL A C 1
ATOM 555 O O . VAL A 1 73 ? -15.151 11.550 15.937 1.00 77.56 73 VAL A O 1
ATOM 558 N N . GLU A 1 74 ? -16.115 9.600 15.362 1.00 78.25 74 GLU A N 1
ATOM 559 C CA . GLU A 1 74 ? -16.845 9.415 16.610 1.00 78.25 74 GLU A CA 1
ATOM 560 C C . GLU A 1 74 ? -16.154 8.348 17.478 1.00 78.25 74 GLU A C 1
ATOM 562 O O . GLU A 1 74 ? -15.972 7.211 17.028 1.00 78.25 74 GLU A O 1
ATOM 567 N N . PRO A 1 75 ? -15.776 8.677 18.727 1.00 77.62 75 PRO A N 1
ATOM 568 C CA . PRO A 1 75 ? -15.185 7.708 19.642 1.00 77.62 75 PRO A CA 1
ATOM 569 C C . PRO A 1 75 ? -16.127 6.531 19.904 1.00 77.62 75 PRO A C 1
ATOM 571 O O . PRO A 1 75 ? -17.343 6.703 19.978 1.00 77.62 75 PRO A O 1
ATOM 574 N N . ASP A 1 76 ? -15.554 5.345 20.104 1.00 75.50 76 ASP A N 1
ATOM 575 C CA . ASP A 1 76 ? -16.268 4.119 20.489 1.00 75.50 76 ASP A CA 1
ATOM 576 C C . ASP A 1 76 ? -17.293 3.596 19.456 1.00 75.50 76 ASP A C 1
ATOM 578 O O . ASP A 1 76 ? -18.041 2.657 19.748 1.00 75.50 76 ASP A O 1
ATOM 582 N N . LYS A 1 77 ? -17.313 4.138 18.228 1.00 82.25 77 LYS A N 1
ATOM 583 C CA . LYS A 1 77 ? -18.038 3.528 17.104 1.00 82.25 77 LYS A CA 1
ATOM 584 C C . LYS A 1 77 ? -17.296 2.300 16.559 1.00 82.25 77 LYS A C 1
ATOM 586 O O . LYS A 1 77 ? -16.060 2.285 16.544 1.00 82.25 77 LYS A O 1
ATOM 591 N N . PRO A 1 78 ? -18.028 1.280 16.068 1.00 85.12 78 PRO A N 1
ATOM 592 C CA . PRO A 1 78 ? -17.408 0.154 15.381 1.00 85.12 78 PRO A CA 1
ATOM 593 C C . PRO A 1 78 ? -16.646 0.636 14.139 1.00 85.12 78 PRO A C 1
ATOM 595 O O . PRO A 1 78 ? -17.023 1.627 13.517 1.00 85.12 78 PRO A O 1
ATOM 598 N N . LEU A 1 79 ? -15.574 -0.079 13.778 1.00 88.75 79 LEU A N 1
ATOM 599 C CA . LEU A 1 79 ? -14.755 0.239 12.602 1.00 88.75 79 LEU A CA 1
ATOM 600 C C . LEU A 1 79 ? -15.593 0.274 11.314 1.00 88.75 79 LEU A C 1
ATOM 602 O O . LEU A 1 79 ? -15.422 1.178 10.496 1.00 88.75 79 LEU A O 1
ATOM 606 N N . PHE A 1 80 ? -16.486 -0.710 11.185 1.00 90.19 80 PHE A N 1
ATOM 607 C CA . PHE A 1 80 ? -17.434 -0.861 10.091 1.00 90.19 80 PHE A CA 1
ATOM 608 C C . PHE A 1 80 ? -18.855 -0.594 10.587 1.00 90.19 80 PHE A C 1
ATOM 610 O O . PHE A 1 80 ? -19.255 -1.136 11.625 1.00 90.19 80 PHE A O 1
ATOM 617 N N . GLU A 1 81 ? -19.640 0.147 9.815 1.00 87.06 81 GLU A N 1
ATOM 618 C CA . GLU A 1 81 ? -21.096 0.174 9.972 1.00 87.06 81 GLU A CA 1
ATOM 619 C C . GLU A 1 81 ? -21.732 -1.184 9.589 1.00 87.06 81 GLU A C 1
ATOM 621 O O . GLU A 1 81 ? -21.063 -2.073 9.047 1.00 87.06 81 GLU A O 1
ATOM 626 N N . GLU A 1 82 ? -23.023 -1.386 9.901 1.00 81.00 82 GLU A N 1
ATOM 627 C CA . GLU A 1 82 ? -23.706 -2.682 9.702 1.00 81.00 82 GLU A CA 1
ATOM 628 C C . GLU A 1 82 ? -23.567 -3.197 8.258 1.00 81.00 82 GLU A C 1
ATOM 630 O O . GLU A 1 82 ? -23.199 -4.356 8.061 1.00 81.00 82 GLU A O 1
ATOM 635 N N . ASP A 1 83 ? -23.720 -2.315 7.268 1.00 84.62 83 ASP A N 1
ATOM 636 C CA . ASP A 1 83 ? -23.664 -2.656 5.841 1.00 84.62 83 ASP A CA 1
ATOM 637 C C . ASP A 1 83 ? -22.342 -2.257 5.152 1.00 84.62 83 ASP A C 1
ATOM 639 O O . ASP A 1 83 ? -22.150 -2.521 3.960 1.00 84.62 83 ASP A O 1
ATOM 643 N N . GLU A 1 84 ? -21.405 -1.641 5.879 1.00 89.25 84 GLU A N 1
ATOM 644 C CA . GLU A 1 84 ? -20.138 -1.163 5.318 1.00 89.25 84 GLU A CA 1
ATOM 645 C C . GLU A 1 84 ? -19.244 -2.356 4.937 1.00 89.25 84 GLU A C 1
ATOM 647 O O . GLU A 1 84 ? -18.926 -3.219 5.760 1.00 89.25 84 GLU A O 1
ATOM 652 N N . GLN A 1 85 ? -18.854 -2.428 3.661 1.00 90.50 85 GLN A N 1
ATOM 653 C CA . GLN A 1 85 ? -18.013 -3.511 3.129 1.00 90.50 85 GLN A CA 1
ATOM 654 C C . GLN A 1 85 ? -16.526 -3.169 3.139 1.00 90.50 85 GLN A C 1
ATOM 656 O O . GLN A 1 85 ? -15.682 -4.068 3.128 1.00 90.50 85 GLN A O 1
ATOM 661 N N . GLN A 1 86 ? -16.198 -1.877 3.149 1.00 92.06 86 GLN A N 1
ATOM 662 C CA . GLN A 1 86 ? -14.827 -1.402 3.104 1.00 92.06 86 GLN A CA 1
ATOM 663 C C . GLN A 1 86 ? -14.650 -0.130 3.921 1.00 92.06 86 GLN A C 1
ATOM 665 O O . GLN A 1 86 ? -15.515 0.734 3.906 1.00 92.06 86 GLN A O 1
ATOM 670 N N . VAL A 1 87 ? -13.494 -0.007 4.563 1.00 92.69 87 VAL A N 1
ATOM 671 C CA . VAL A 1 87 ? -13.049 1.205 5.252 1.00 92.69 87 VAL A CA 1
ATOM 672 C C . VAL A 1 87 ? -11.687 1.583 4.698 1.00 92.69 87 VAL A C 1
ATOM 674 O O . VAL A 1 87 ? -10.827 0.717 4.528 1.00 92.69 87 VAL A O 1
ATOM 677 N N . THR A 1 88 ? -11.477 2.870 4.437 1.00 93.81 88 THR A N 1
ATOM 678 C CA . THR A 1 88 ? -10.202 3.394 3.941 1.00 93.81 88 THR A CA 1
ATOM 679 C C . THR A 1 88 ? -9.548 4.287 4.991 1.00 93.81 88 THR A C 1
ATOM 681 O O . THR A 1 88 ? -10.204 5.088 5.653 1.00 93.81 88 THR A O 1
ATOM 684 N N . PHE A 1 89 ? -8.236 4.135 5.145 1.00 94.12 89 PHE A N 1
ATOM 685 C CA . PHE A 1 89 ? -7.383 5.001 5.946 1.00 94.12 89 PHE A CA 1
ATOM 686 C C . PHE A 1 89 ? -6.416 5.719 5.021 1.00 94.12 89 PHE A C 1
ATOM 688 O O . PHE A 1 89 ? -5.553 5.082 4.419 1.00 94.12 89 PHE A O 1
ATOM 695 N N . VAL A 1 90 ? -6.555 7.036 4.916 1.00 93.56 90 VAL A N 1
ATOM 696 C CA . VAL A 1 90 ? -5.648 7.889 4.146 1.00 93.56 90 VAL A CA 1
ATOM 697 C C . VAL A 1 90 ? -4.390 8.118 4.966 1.00 93.56 90 VAL A C 1
ATOM 699 O O . VAL A 1 90 ? -4.483 8.521 6.127 1.00 93.56 90 VAL A O 1
ATOM 702 N N . LEU A 1 91 ? -3.233 7.850 4.369 1.00 93.06 91 LEU A N 1
ATOM 703 C CA . LEU A 1 91 ? -1.941 7.888 5.040 1.00 93.06 91 LEU A CA 1
ATOM 704 C C . LEU A 1 91 ? -1.231 9.228 4.834 1.00 93.06 91 LEU A C 1
ATOM 706 O O . LEU A 1 91 ? -1.269 9.823 3.758 1.00 93.06 91 LEU A O 1
ATOM 710 N N . SER A 1 92 ? -0.531 9.666 5.874 1.00 91.56 92 SER A N 1
ATOM 711 C CA . SER A 1 92 ? 0.284 10.875 5.891 1.00 91.56 92 SER A CA 1
ATOM 712 C C . SER A 1 92 ? 1.574 10.659 6.679 1.00 91.56 92 SER A C 1
ATOM 714 O O . SER A 1 92 ? 1.584 9.934 7.674 1.00 91.56 92 SER A O 1
ATOM 716 N N . ASP A 1 93 ? 2.667 11.270 6.230 1.00 89.75 93 ASP A N 1
ATOM 717 C CA . ASP A 1 93 ? 3.926 11.315 6.971 1.00 89.75 93 ASP A CA 1
ATOM 718 C C . ASP A 1 93 ? 3.880 12.341 8.122 1.00 89.75 93 ASP A C 1
ATOM 720 O O . ASP A 1 93 ? 2.884 13.035 8.343 1.00 89.75 93 ASP A O 1
ATOM 724 N N . ASP A 1 94 ? 4.995 12.476 8.842 1.00 85.75 94 ASP A N 1
ATOM 725 C CA . ASP A 1 94 ? 5.161 13.399 9.971 1.00 85.75 94 ASP A CA 1
ATOM 726 C C . ASP A 1 94 ? 5.004 14.887 9.601 1.00 85.75 94 ASP A C 1
ATOM 728 O O . ASP A 1 94 ? 4.852 15.744 10.476 1.00 85.75 94 ASP A O 1
ATOM 732 N N . LYS A 1 95 ? 5.023 15.210 8.305 1.00 85.00 95 LYS A N 1
ATOM 733 C CA . LYS A 1 95 ? 4.867 16.559 7.746 1.00 85.00 95 LYS A CA 1
ATOM 734 C C . LYS A 1 95 ? 3.515 16.752 7.056 1.00 85.00 95 LYS A C 1
ATOM 736 O O . LYS A 1 95 ? 3.271 17.835 6.521 1.00 85.00 95 LYS A O 1
ATOM 741 N N . GLY A 1 96 ? 2.638 15.748 7.080 1.00 82.94 96 GLY A N 1
ATOM 742 C CA . GLY A 1 96 ? 1.337 15.771 6.413 1.00 82.94 96 GLY A CA 1
ATOM 743 C C . GLY A 1 96 ? 1.397 15.523 4.901 1.00 82.94 96 GLY A C 1
ATOM 744 O O . GLY A 1 96 ? 0.421 15.801 4.207 1.00 8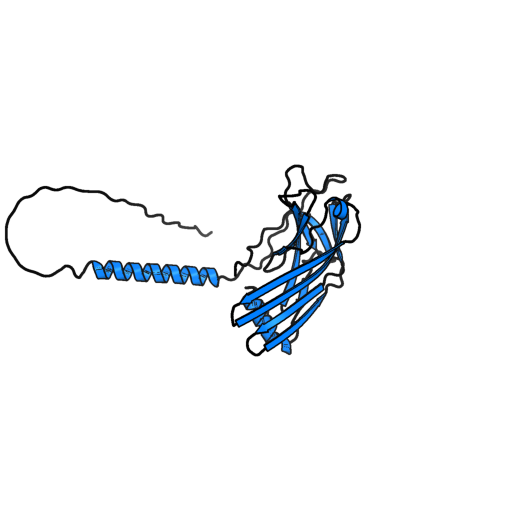2.94 96 GLY A O 1
ATOM 745 N N . GLY A 1 97 ? 2.530 15.051 4.378 1.00 86.62 97 GLY A N 1
ATOM 746 C CA . GLY A 1 97 ? 2.705 14.639 2.986 1.00 86.62 97 GLY A CA 1
ATOM 747 C C . GLY A 1 97 ? 2.363 13.165 2.763 1.00 86.62 97 GLY A C 1
ATOM 748 O O . GLY A 1 97 ? 2.128 12.420 3.708 1.00 86.62 97 GLY A O 1
ATOM 749 N N . ILE A 1 98 ? 2.351 12.729 1.501 1.00 88.25 98 ILE A N 1
ATOM 750 C CA . ILE A 1 98 ? 2.165 11.312 1.160 1.00 88.25 98 ILE A CA 1
ATOM 751 C C . ILE A 1 98 ? 3.472 10.558 1.470 1.00 88.25 98 ILE A C 1
ATOM 753 O O . ILE A 1 98 ? 4.505 10.892 0.875 1.00 88.25 98 ILE A O 1
ATOM 757 N N . PRO A 1 99 ? 3.454 9.526 2.335 1.00 90.31 99 PRO A N 1
ATOM 758 C CA . PRO A 1 99 ? 4.636 8.726 2.636 1.00 90.31 99 PRO A CA 1
ATOM 759 C C . PRO A 1 99 ? 5.231 8.114 1.368 1.00 90.31 99 PRO A C 1
ATOM 761 O O . PRO A 1 99 ? 4.550 7.383 0.642 1.00 90.31 99 PRO A O 1
ATOM 764 N N . THR A 1 100 ? 6.502 8.421 1.102 1.00 89.69 100 THR A N 1
ATOM 765 C CA . THR A 1 100 ? 7.166 8.082 -0.163 1.00 89.69 100 THR A CA 1
ATOM 766 C C . THR A 1 100 ? 8.614 7.660 0.060 1.00 89.69 100 THR A C 1
ATOM 768 O O . THR A 1 100 ? 9.358 8.350 0.755 1.00 89.69 100 THR A O 1
ATOM 771 N N . PHE A 1 101 ? 9.036 6.573 -0.584 1.00 90.12 101 PHE A N 1
ATOM 772 C CA . PHE A 1 101 ? 10.452 6.246 -0.756 1.00 90.12 101 PHE A CA 1
ATOM 773 C C . PHE A 1 101 ? 10.759 5.887 -2.210 1.00 90.12 101 PHE A C 1
ATOM 775 O O . PHE A 1 101 ? 9.858 5.628 -3.012 1.00 90.12 101 PHE A O 1
ATOM 782 N N . PHE A 1 102 ? 12.047 5.883 -2.540 1.00 90.50 102 PHE A N 1
ATOM 783 C CA . PHE A 1 102 ? 12.544 5.528 -3.862 1.00 90.50 102 PHE A CA 1
ATOM 784 C C . PHE A 1 102 ? 13.329 4.226 -3.811 1.00 90.50 102 PHE A C 1
ATOM 786 O O . PHE A 1 102 ? 13.946 3.898 -2.800 1.00 90.50 102 PHE A O 1
ATOM 793 N N . VAL A 1 103 ? 13.286 3.512 -4.927 1.00 90.31 103 VAL A N 1
ATOM 794 C CA . VAL A 1 103 ? 14.232 2.453 -5.275 1.00 90.31 103 VAL A CA 1
ATOM 795 C C . VAL A 1 103 ? 14.734 2.718 -6.688 1.00 90.31 103 VAL A C 1
ATOM 797 O O . VAL A 1 103 ? 14.057 3.366 -7.485 1.00 90.31 103 VAL A O 1
ATOM 800 N N . PHE A 1 104 ? 15.915 2.229 -7.015 1.00 91.25 104 PHE A N 1
ATOM 801 C CA . PHE A 1 104 ? 16.672 2.545 -8.213 1.00 91.25 104 PHE A CA 1
ATOM 802 C C . PHE A 1 104 ? 16.945 4.053 -8.369 1.00 91.25 104 PHE A C 1
ATOM 804 O O . PHE A 1 104 ? 16.714 4.606 -9.445 1.00 91.25 104 PHE A O 1
ATOM 811 N N . ASP A 1 105 ? 17.389 4.729 -7.301 1.00 89.62 105 ASP A N 1
ATOM 812 C CA . ASP A 1 105 ? 17.600 6.191 -7.264 1.00 89.62 105 ASP A CA 1
ATOM 813 C C . ASP A 1 105 ? 19.005 6.661 -7.715 1.00 89.62 105 ASP A C 1
ATOM 815 O O . ASP A 1 105 ? 19.283 7.862 -7.792 1.00 89.62 105 ASP A O 1
ATOM 819 N N . GLY A 1 106 ? 19.882 5.718 -8.082 1.00 87.00 106 GLY A N 1
ATOM 820 C CA . GLY A 1 106 ? 21.243 5.970 -8.563 1.00 87.00 106 GLY A CA 1
ATOM 821 C C . GLY A 1 106 ? 21.359 6.285 -10.062 1.00 87.00 106 GLY A C 1
ATOM 822 O O . GLY A 1 106 ? 20.589 5.810 -10.900 1.00 87.00 106 GLY A O 1
ATOM 823 N N . GLU A 1 107 ? 22.391 7.050 -10.441 1.00 85.19 107 GLU A N 1
ATOM 824 C CA . GLU A 1 107 ? 22.675 7.388 -11.849 1.00 85.19 107 GLU A CA 1
ATOM 825 C C . GLU A 1 107 ? 22.971 6.138 -12.701 1.00 85.19 107 GLU A C 1
ATOM 827 O O . GLU A 1 107 ? 22.538 6.044 -13.852 1.00 85.19 107 GLU A O 1
ATOM 832 N N . ASP A 1 108 ? 23.642 5.141 -12.122 1.00 85.81 108 ASP A N 1
ATOM 833 C CA . ASP A 1 108 ? 23.902 3.831 -12.727 1.00 85.81 108 ASP A CA 1
ATOM 834 C C . ASP A 1 108 ? 22.633 2.972 -12.871 1.00 85.81 108 ASP A C 1
ATOM 836 O O . ASP A 1 108 ? 22.570 2.087 -13.728 1.00 85.81 108 ASP A O 1
ATOM 840 N N . GLN A 1 109 ? 21.591 3.279 -12.097 1.00 87.94 109 GLN A N 1
ATOM 841 C CA . GLN A 1 109 ? 20.305 2.583 -12.086 1.00 87.94 109 GLN A CA 1
ATOM 842 C C . GLN A 1 109 ? 19.207 3.308 -12.884 1.00 87.94 109 GLN A C 1
ATOM 844 O O . GLN A 1 109 ? 18.139 2.736 -13.125 1.00 87.94 109 GLN A O 1
ATOM 849 N N . LYS A 1 110 ? 19.483 4.514 -13.405 1.00 87.88 110 LYS A N 1
ATOM 850 C CA . LYS A 1 110 ? 18.525 5.347 -14.158 1.00 87.88 110 LYS A CA 1
ATOM 851 C C . LYS A 1 110 ? 17.825 4.603 -15.300 1.00 87.88 110 LYS A C 1
ATOM 853 O O . LYS A 1 110 ? 16.633 4.794 -15.530 1.00 87.88 110 LYS A O 1
ATOM 858 N N . THR A 1 111 ? 18.541 3.738 -16.023 1.00 86.94 111 THR A N 1
ATOM 859 C CA . THR A 1 111 ? 17.954 2.968 -17.138 1.00 86.94 111 THR A CA 1
ATOM 860 C C . THR A 1 111 ? 16.919 1.951 -16.649 1.00 86.94 111 THR A C 1
ATOM 862 O O . THR A 1 111 ? 15.864 1.812 -17.267 1.00 86.94 111 THR A O 1
ATOM 865 N N . ALA A 1 112 ? 17.196 1.264 -15.534 1.00 88.06 112 ALA A N 1
ATOM 866 C CA . ALA A 1 112 ? 16.253 0.327 -14.928 1.00 88.06 112 ALA A CA 1
ATOM 867 C C . ALA A 1 112 ? 15.023 1.073 -14.393 1.00 88.06 112 ALA A C 1
ATOM 869 O O . ALA A 1 112 ? 13.897 0.697 -14.717 1.00 88.06 112 ALA A O 1
ATOM 870 N N . ALA A 1 113 ? 15.238 2.186 -13.681 1.00 88.25 113 ALA A N 1
ATOM 871 C CA . ALA A 1 113 ? 14.162 3.031 -13.172 1.00 88.25 113 ALA A CA 1
ATOM 872 C C . ALA A 1 113 ? 13.231 3.529 -14.288 1.00 88.25 113 ALA A C 1
ATOM 874 O O . ALA A 1 113 ? 12.014 3.376 -14.190 1.00 88.25 113 ALA A O 1
ATOM 875 N N . LEU A 1 114 ? 13.788 4.049 -15.388 1.00 86.56 114 LEU A N 1
ATOM 876 C CA . LEU A 1 114 ? 13.016 4.484 -16.556 1.00 86.56 114 LEU A CA 1
ATOM 877 C C . LEU A 1 114 ? 12.209 3.342 -17.185 1.00 86.56 114 LEU A C 1
ATOM 879 O O . LEU A 1 114 ? 11.048 3.545 -17.543 1.00 86.56 114 LEU A O 1
ATOM 883 N N . GLY A 1 115 ? 12.802 2.152 -17.314 1.00 84.75 115 GLY A N 1
ATOM 884 C CA . GLY A 1 115 ? 12.120 0.970 -17.845 1.00 84.75 115 GLY A CA 1
ATOM 885 C C . GLY A 1 115 ? 10.916 0.570 -16.992 1.00 84.75 115 GLY A C 1
ATOM 886 O O . GLY A 1 115 ? 9.807 0.452 -17.510 1.00 84.75 115 GLY A O 1
ATOM 887 N N . ILE A 1 116 ? 11.116 0.455 -15.677 1.00 84.38 116 ILE A N 1
ATOM 888 C CA . ILE A 1 116 ? 10.060 0.111 -14.715 1.00 84.38 116 ILE A CA 1
ATOM 889 C C . ILE A 1 116 ? 8.954 1.172 -14.723 1.00 84.38 116 ILE A C 1
ATOM 891 O O . ILE A 1 116 ? 7.777 0.849 -14.861 1.00 84.38 116 ILE A O 1
ATOM 895 N N . ASN A 1 117 ? 9.317 2.451 -14.632 1.00 82.62 117 ASN A N 1
ATOM 896 C CA . ASN A 1 117 ? 8.365 3.561 -14.631 1.00 82.62 117 ASN A CA 1
ATOM 897 C C . ASN A 1 117 ? 7.566 3.660 -15.936 1.00 82.62 117 ASN A C 1
ATOM 899 O O . ASN A 1 117 ? 6.394 4.033 -15.911 1.00 82.62 117 ASN A O 1
ATOM 903 N N . THR A 1 118 ? 8.170 3.285 -17.067 1.00 79.69 118 THR A N 1
ATOM 904 C CA . THR A 1 118 ? 7.465 3.185 -18.350 1.00 79.69 118 THR A CA 1
ATOM 905 C C . THR A 1 118 ? 6.417 2.076 -18.319 1.00 79.69 118 THR A C 1
ATOM 907 O O . THR A 1 118 ? 5.288 2.318 -18.735 1.00 79.69 118 THR A O 1
ATOM 910 N N . LEU A 1 119 ? 6.746 0.893 -17.783 1.00 77.25 119 LEU A N 1
ATOM 911 C CA . LEU A 1 119 ? 5.771 -0.198 -17.646 1.00 77.25 119 LEU A CA 1
ATOM 912 C C . LEU A 1 119 ? 4.616 0.152 -16.704 1.00 77.25 119 LEU A C 1
ATOM 914 O O . LEU A 1 119 ? 3.482 -0.234 -16.957 1.00 77.25 119 LEU A O 1
ATOM 918 N N . ARG A 1 120 ? 4.897 0.911 -15.643 1.00 74.31 120 ARG A N 1
ATOM 919 C CA . ARG A 1 120 ? 3.887 1.377 -14.682 1.00 74.31 120 ARG A CA 1
ATOM 920 C C . ARG A 1 120 ? 3.043 2.548 -15.200 1.00 74.31 120 ARG A C 1
ATOM 922 O O . ARG A 1 120 ? 2.099 2.949 -14.532 1.00 74.31 120 ARG A O 1
ATOM 929 N N . GLY A 1 121 ? 3.399 3.144 -16.343 1.00 72.94 121 GLY A N 1
ATOM 930 C CA . GLY A 1 121 ? 2.745 4.352 -16.859 1.00 72.94 121 GLY A CA 1
ATOM 931 C C . GLY A 1 121 ? 3.026 5.622 -16.039 1.00 72.94 121 GLY A C 1
ATOM 932 O O . GLY A 1 121 ? 2.314 6.614 -16.185 1.00 72.94 121 GLY A O 1
ATOM 933 N N . THR A 1 122 ? 4.059 5.611 -15.190 1.00 72.44 122 THR A N 1
ATOM 934 C CA . THR A 1 122 ? 4.399 6.680 -14.236 1.00 72.44 122 THR A CA 1
ATOM 935 C C . THR A 1 122 ? 5.824 7.185 -14.483 1.00 72.44 122 THR A C 1
ATOM 937 O O . THR A 1 122 ? 6.725 6.874 -13.701 1.00 72.44 122 THR A O 1
ATOM 940 N N . PRO A 1 123 ? 6.085 7.922 -15.581 1.00 68.56 123 PRO A N 1
ATOM 941 C CA . PRO A 1 123 ? 7.440 8.326 -15.947 1.00 68.56 123 PRO A CA 1
ATOM 942 C C . PRO A 1 123 ? 8.076 9.193 -14.850 1.00 68.56 123 PRO A C 1
ATOM 944 O O . PRO A 1 123 ? 7.580 10.271 -14.530 1.00 68.56 123 PRO A O 1
ATOM 947 N N . ASN A 1 124 ? 9.187 8.718 -14.288 1.00 77.25 124 ASN A N 1
ATOM 948 C CA . ASN A 1 124 ? 9.989 9.415 -13.286 1.00 77.25 124 ASN A CA 1
ATOM 949 C C . ASN A 1 124 ? 11.480 9.120 -13.545 1.00 77.25 124 ASN A C 1
ATOM 951 O O . ASN A 1 124 ? 11.848 7.984 -13.853 1.00 77.25 124 ASN A O 1
ATOM 955 N N . GLU A 1 125 ? 12.323 10.153 -13.477 1.00 79.56 125 GLU A N 1
ATOM 956 C CA . GLU A 1 125 ? 13.770 10.063 -13.723 1.00 79.56 125 GLU A CA 1
ATOM 957 C C . GLU A 1 125 ? 14.611 9.963 -12.446 1.00 79.56 125 GLU A C 1
ATOM 959 O O . GLU A 1 125 ? 15.801 9.670 -12.542 1.00 79.56 125 GLU A O 1
ATOM 964 N N . MET A 1 126 ? 14.022 10.234 -11.278 1.00 84.62 126 MET A N 1
ATOM 965 C CA . MET A 1 126 ? 14.719 10.201 -9.987 1.00 84.62 126 MET A CA 1
ATOM 966 C C . MET A 1 126 ? 14.859 8.785 -9.430 1.00 84.62 126 MET A C 1
ATOM 968 O O . MET A 1 126 ? 15.664 8.567 -8.540 1.00 84.62 126 MET A O 1
ATOM 972 N N . GLY A 1 127 ? 14.050 7.849 -9.922 1.00 88.12 127 GLY A N 1
ATOM 973 C CA . GLY A 1 127 ? 13.972 6.480 -9.439 1.00 88.12 127 GLY A CA 1
ATOM 974 C C . GLY A 1 127 ? 12.564 5.928 -9.610 1.00 88.12 127 GLY A C 1
ATOM 975 O O . GLY A 1 127 ? 11.671 6.577 -10.164 1.00 88.12 127 GLY A O 1
ATOM 976 N N . VAL A 1 128 ? 12.352 4.713 -9.133 1.00 87.81 128 VAL A N 1
ATOM 977 C CA . VAL A 1 128 ? 11.034 4.099 -9.017 1.00 87.81 128 VAL A CA 1
ATOM 978 C C . VAL A 1 128 ? 10.411 4.551 -7.704 1.00 87.81 128 VAL A C 1
ATOM 980 O O . VAL A 1 128 ? 10.839 4.176 -6.616 1.00 87.81 128 VAL A O 1
ATOM 983 N N . GLU A 1 129 ? 9.386 5.384 -7.822 1.00 87.06 129 GLU A N 1
ATOM 984 C CA . GLU A 1 129 ? 8.687 5.959 -6.680 1.00 87.06 129 GLU A CA 1
ATOM 985 C C . GLU A 1 129 ? 7.662 4.972 -6.104 1.00 87.06 129 GLU A C 1
ATOM 987 O O . GLU A 1 129 ? 6.824 4.418 -6.838 1.00 87.06 129 GLU A O 1
ATOM 992 N N . ILE A 1 130 ? 7.713 4.772 -4.787 1.00 86.50 130 ILE A N 1
ATOM 993 C CA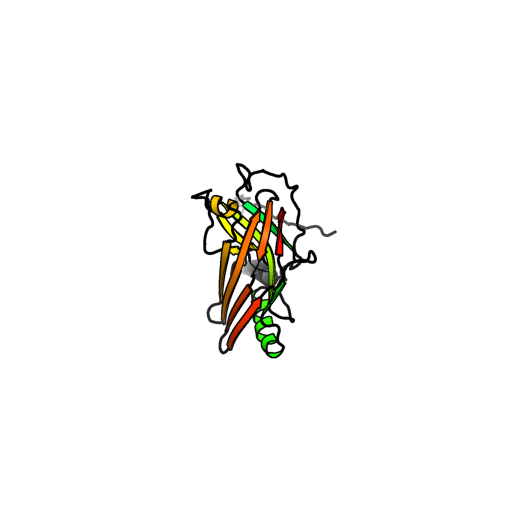 . ILE A 1 130 ? 6.766 3.965 -4.016 1.00 86.50 130 ILE A CA 1
ATOM 994 C C . ILE A 1 130 ? 6.062 4.881 -3.017 1.00 86.50 130 ILE A C 1
ATOM 996 O O . ILE A 1 130 ? 6.692 5.420 -2.109 1.00 86.50 130 ILE A O 1
ATOM 1000 N N . ARG A 1 131 ? 4.747 5.052 -3.202 1.00 86.81 131 ARG A N 1
ATOM 1001 C CA . ARG A 1 131 ? 3.870 5.834 -2.319 1.00 86.81 131 ARG A CA 1
ATOM 1002 C C . ARG A 1 131 ? 2.904 4.927 -1.582 1.00 86.81 131 ARG A C 1
ATOM 1004 O O . ARG A 1 131 ? 2.352 4.010 -2.190 1.00 86.81 131 ARG A O 1
ATOM 1011 N N . PHE A 1 132 ? 2.646 5.263 -0.326 1.00 87.69 132 PHE A N 1
ATOM 1012 C CA . PHE A 1 132 ? 1.586 4.669 0.481 1.00 87.69 132 PHE A CA 1
ATOM 1013 C C . PHE A 1 132 ? 0.507 5.718 0.677 1.00 87.69 132 PHE A C 1
ATOM 1015 O O . PHE A 1 132 ? 0.603 6.550 1.568 1.00 87.69 132 PHE A O 1
ATOM 1022 N N . GLU A 1 133 ? -0.485 5.730 -0.202 1.00 89.38 133 GLU A N 1
ATOM 1023 C CA . GLU A 1 133 ? -1.522 6.763 -0.199 1.00 89.38 133 GLU A CA 1
ATOM 1024 C C . GLU A 1 133 ? -2.649 6.414 0.773 1.00 89.38 133 GLU A C 1
ATOM 1026 O O . GLU A 1 133 ? -3.148 7.275 1.497 1.00 89.38 133 GLU A O 1
ATOM 1031 N N . ALA A 1 134 ? -3.028 5.136 0.819 1.00 92.00 134 ALA A N 1
ATOM 1032 C CA . ALA A 1 134 ? -4.066 4.651 1.712 1.00 92.00 134 ALA A CA 1
ATOM 1033 C C . ALA A 1 134 ? -3.915 3.155 2.025 1.00 92.00 134 ALA A C 1
ATOM 1035 O O . ALA A 1 134 ? -3.279 2.405 1.280 1.00 92.00 134 ALA A O 1
ATOM 1036 N N . ILE A 1 135 ? -4.562 2.715 3.105 1.00 92.62 135 ILE A N 1
ATOM 1037 C CA . ILE A 1 135 ? -4.827 1.304 3.406 1.00 92.62 135 ILE A CA 1
ATOM 1038 C C . ILE A 1 135 ? -6.337 1.090 3.429 1.00 92.62 135 ILE A C 1
ATOM 1040 O O . ILE A 1 135 ? -7.051 1.813 4.123 1.00 92.62 135 ILE A O 1
ATOM 1044 N N . ARG A 1 136 ? -6.828 0.088 2.696 1.00 92.69 136 ARG A N 1
ATOM 1045 C CA . ARG A 1 136 ? -8.235 -0.321 2.733 1.00 92.69 136 ARG A CA 1
ATOM 1046 C C . ARG A 1 136 ? -8.389 -1.649 3.447 1.00 92.69 136 ARG A C 1
ATOM 1048 O O . ARG A 1 136 ? -7.684 -2.606 3.139 1.00 92.69 136 ARG A O 1
ATOM 1055 N N . PHE A 1 137 ? -9.348 -1.717 4.356 1.00 93.31 137 PHE A N 1
ATOM 1056 C CA . PHE A 1 137 ? -9.819 -2.965 4.936 1.00 93.31 137 PHE A CA 1
ATOM 1057 C C . PHE A 1 137 ? -11.137 -3.319 4.275 1.00 93.31 137 PHE A C 1
ATOM 1059 O O . PHE A 1 137 ? -12.088 -2.547 4.360 1.00 93.31 137 PHE A O 1
ATOM 1066 N N . ARG A 1 138 ? -11.199 -4.478 3.627 1.00 92.56 138 ARG A N 1
ATOM 1067 C CA . ARG A 1 138 ? -12.403 -4.990 2.976 1.00 92.56 138 ARG A CA 1
ATOM 1068 C C . ARG A 1 138 ? -12.846 -6.267 3.671 1.00 92.56 138 ARG A C 1
ATOM 1070 O O . ARG A 1 138 ? -12.019 -7.147 3.889 1.00 92.56 138 ARG A O 1
ATOM 1077 N N . ARG A 1 139 ? -14.133 -6.392 3.983 1.00 91.44 139 ARG A N 1
ATOM 1078 C CA . ARG A 1 139 ? -14.702 -7.649 4.484 1.00 91.44 139 ARG A CA 1
ATOM 1079 C C . ARG A 1 139 ? -14.637 -8.736 3.404 1.00 91.44 139 ARG A C 1
ATOM 1081 O O . ARG A 1 139 ? -14.851 -8.465 2.219 1.00 91.44 139 ARG A O 1
ATOM 1088 N N . ASP A 1 140 ? -14.316 -9.959 3.810 1.00 88.31 140 ASP A N 1
ATOM 1089 C CA . ASP A 1 140 ? -14.459 -11.138 2.958 1.00 88.31 140 ASP A CA 1
ATOM 1090 C C . ASP A 1 140 ? -15.959 -11.436 2.774 1.00 88.31 140 ASP A C 1
ATOM 1092 O O . ASP A 1 140 ? -16.741 -11.402 3.724 1.00 88.31 140 ASP A O 1
ATOM 1096 N N . GLU A 1 141 ? -16.372 -11.706 1.534 1.00 86.62 141 GLU A N 1
ATOM 1097 C CA . GLU A 1 141 ? -17.770 -12.000 1.193 1.00 86.62 141 GLU A CA 1
ATOM 1098 C C . GLU A 1 141 ? -18.255 -13.311 1.828 1.00 86.62 141 GLU A C 1
ATOM 1100 O O . GLU A 1 141 ? -19.443 -13.462 2.118 1.00 86.62 141 GLU A O 1
ATOM 1105 N N . ALA A 1 142 ? -17.346 -14.267 2.039 1.00 88.25 142 ALA A N 1
ATOM 1106 C CA . ALA A 1 142 ? -17.649 -15.555 2.648 1.00 88.25 142 ALA A CA 1
ATOM 1107 C C . ALA A 1 142 ? -17.578 -15.523 4.184 1.00 88.25 142 ALA A C 1
ATOM 1109 O O . ALA A 1 142 ? -18.245 -16.331 4.833 1.00 88.25 142 ALA A O 1
ATOM 1110 N N . ASP A 1 143 ? -16.778 -14.620 4.758 1.00 89.81 143 ASP A N 1
ATOM 1111 C CA . ASP A 1 143 ? -16.565 -14.490 6.203 1.00 89.81 143 ASP A CA 1
ATOM 1112 C C . ASP A 1 143 ? -16.339 -13.017 6.606 1.00 89.81 143 ASP A C 1
ATOM 1114 O O . ASP A 1 143 ? -15.202 -12.544 6.596 1.00 89.81 143 ASP A O 1
ATOM 1118 N N . PRO A 1 144 ? -17.392 -12.276 6.999 1.00 87.25 144 PRO A N 1
ATOM 1119 C CA . PRO A 1 144 ? -17.291 -10.850 7.327 1.00 87.25 144 PRO A CA 1
ATOM 1120 C C . PRO A 1 144 ? -16.353 -10.506 8.495 1.00 87.25 144 PRO A C 1
ATOM 1122 O O . PRO A 1 144 ? -15.967 -9.344 8.641 1.00 87.25 144 PRO A O 1
ATOM 1125 N N . ASP A 1 145 ? -15.982 -11.490 9.322 1.00 89.81 145 ASP A N 1
ATOM 1126 C CA . ASP A 1 145 ? -15.006 -11.313 10.401 1.00 89.81 145 ASP A CA 1
ATOM 1127 C C . ASP A 1 145 ? -13.555 -11.375 9.894 1.00 89.81 145 ASP A C 1
ATOM 1129 O O . ASP A 1 145 ? -12.621 -11.075 10.646 1.00 89.81 145 ASP A O 1
ATOM 1133 N N . ARG A 1 146 ? -13.349 -11.732 8.620 1.00 92.06 146 ARG A N 1
ATOM 1134 C CA . ARG A 1 146 ? -12.064 -11.692 7.921 1.00 92.06 146 ARG A CA 1
ATOM 1135 C C . ARG A 1 146 ? -11.969 -10.467 7.026 1.00 92.06 146 ARG A C 1
ATOM 1137 O O . ARG A 1 146 ? -12.888 -10.117 6.293 1.00 92.06 146 ARG A O 1
ATOM 1144 N N . LEU A 1 147 ? -10.813 -9.825 7.087 1.00 91.88 147 LEU A N 1
ATOM 1145 C CA . LEU A 1 147 ? -10.491 -8.588 6.406 1.00 91.88 147 LEU A CA 1
ATOM 1146 C C . LEU A 1 147 ? -9.357 -8.829 5.416 1.00 91.88 147 LEU A C 1
ATOM 1148 O O . LEU A 1 147 ? -8.247 -9.206 5.798 1.00 91.88 147 LEU A O 1
ATOM 1152 N N . CYS A 1 148 ? -9.620 -8.548 4.148 1.00 90.69 148 CYS A N 1
ATOM 1153 C CA . CYS A 1 148 ? -8.590 -8.375 3.138 1.00 90.69 148 CYS A CA 1
ATOM 1154 C C . CYS A 1 148 ? -8.030 -6.958 3.262 1.00 90.69 148 CYS A C 1
ATOM 1156 O O . CYS A 1 148 ? -8.782 -5.980 3.253 1.00 90.69 148 CYS A O 1
ATOM 1158 N N . VAL A 1 149 ? -6.711 -6.845 3.390 1.00 91.00 149 VAL A N 1
ATOM 1159 C CA . VAL A 1 149 ? -6.033 -5.549 3.465 1.00 91.00 149 VAL A CA 1
ATOM 1160 C C . VAL A 1 149 ? -5.507 -5.192 2.086 1.00 91.00 149 VAL A C 1
ATOM 1162 O O . VAL A 1 149 ? -4.831 -6.011 1.473 1.00 91.00 149 VAL A O 1
ATOM 1165 N N . ARG A 1 150 ? -5.768 -3.976 1.612 1.00 89.38 150 ARG A N 1
ATOM 1166 C CA . ARG A 1 150 ? -5.197 -3.430 0.376 1.00 89.38 150 ARG A CA 1
ATOM 1167 C C . ARG A 1 150 ? -4.336 -2.222 0.672 1.00 89.38 150 ARG A C 1
ATOM 1169 O O . ARG A 1 150 ? -4.772 -1.330 1.393 1.00 89.38 150 ARG A O 1
ATOM 1176 N N . VAL A 1 151 ? -3.154 -2.161 0.072 1.00 87.69 151 VAL A N 1
ATOM 1177 C CA . VAL A 1 151 ? -2.325 -0.948 0.052 1.00 87.69 151 VAL A CA 1
ATOM 1178 C C . VAL A 1 151 ? -2.522 -0.234 -1.275 1.00 87.69 151 VAL A C 1
ATOM 1180 O O . VAL A 1 151 ? -2.421 -0.857 -2.330 1.00 87.69 151 VAL A O 1
ATOM 1183 N N . VAL A 1 152 ? -2.790 1.069 -1.216 1.00 84.25 152 VAL A N 1
ATOM 1184 C CA . VAL A 1 152 ? -3.010 1.943 -2.377 1.00 84.25 152 VAL A CA 1
ATOM 1185 C C . VAL A 1 152 ? -1.742 2.763 -2.656 1.00 84.25 152 VAL A C 1
ATOM 1187 O O . VAL A 1 152 ? -1.247 3.446 -1.757 1.00 84.25 152 VAL A O 1
ATOM 1190 N N . GLY A 1 153 ? -1.224 2.714 -3.893 1.00 77.12 153 GLY A N 1
ATOM 1191 C CA . GLY A 1 153 ? -0.042 3.468 -4.353 1.00 77.12 153 GLY A CA 1
ATOM 1192 C C . GLY A 1 153 ? -0.180 4.051 -5.772 1.00 77.12 153 GLY A C 1
ATOM 1193 O O . GLY A 1 153 ? -1.260 4.018 -6.355 1.00 77.12 153 GLY A O 1
ATOM 1194 N N . ILE A 1 154 ? 0.893 4.628 -6.355 1.00 53.69 154 ILE A N 1
ATOM 1195 C CA . ILE A 1 154 ? 0.800 5.447 -7.598 1.00 53.69 154 ILE A CA 1
ATOM 1196 C C . ILE A 1 154 ? 0.149 4.707 -8.777 1.00 53.69 154 ILE A C 1
ATOM 1198 O O . ILE A 1 154 ? -0.622 5.331 -9.499 1.00 53.69 154 ILE A O 1
ATOM 1202 N N . ALA A 1 155 ? 0.421 3.415 -8.961 1.00 53.44 155 ALA A N 1
ATOM 1203 C CA . ALA A 1 155 ? -0.058 2.674 -10.132 1.00 53.44 155 ALA A CA 1
ATOM 1204 C C . ALA A 1 155 ? -0.927 1.452 -9.802 1.00 53.44 155 ALA A C 1
ATOM 1206 O O . ALA A 1 155 ? -1.764 1.096 -10.620 1.00 53.44 155 ALA A O 1
ATOM 1207 N N . ASN A 1 156 ? -0.766 0.847 -8.619 1.00 61.38 156 ASN A N 1
ATOM 1208 C CA . ASN A 1 156 ? -1.441 -0.398 -8.258 1.00 61.38 156 ASN A CA 1
ATOM 1209 C C . ASN A 1 156 ? -2.039 -0.306 -6.852 1.00 61.38 156 ASN A C 1
ATOM 1211 O O . ASN A 1 156 ? -1.480 0.335 -5.955 1.00 61.38 156 ASN A O 1
ATOM 1215 N N . GLU A 1 157 ? -3.151 -1.011 -6.674 1.00 70.31 157 GLU A N 1
ATOM 1216 C CA . GLU A 1 157 ? -3.586 -1.494 -5.371 1.00 70.31 157 GLU A CA 1
ATOM 1217 C C . GLU A 1 157 ? -3.083 -2.923 -5.225 1.00 70.31 157 GLU A C 1
ATOM 1219 O O . GLU A 1 157 ? -3.240 -3.729 -6.141 1.00 70.31 157 GLU A O 1
ATOM 1224 N N . MET A 1 158 ? -2.467 -3.235 -4.091 1.00 72.69 158 MET A N 1
ATOM 1225 C CA . MET A 1 158 ? -1.968 -4.580 -3.822 1.00 72.69 158 MET A CA 1
ATOM 1226 C C . MET A 1 158 ? -2.759 -5.204 -2.689 1.00 72.69 158 MET A C 1
ATOM 1228 O O . MET A 1 158 ? -2.849 -4.634 -1.599 1.00 72.69 158 MET A O 1
ATOM 1232 N N . ASP A 1 159 ? -3.299 -6.390 -2.955 1.00 77.75 159 ASP A N 1
ATOM 1233 C CA . ASP A 1 159 ? -3.916 -7.237 -1.945 1.00 77.75 159 ASP A CA 1
ATOM 1234 C C . ASP A 1 159 ? -2.838 -7.840 -1.033 1.00 77.75 159 ASP A C 1
ATOM 1236 O O . ASP A 1 159 ? -1.820 -8.38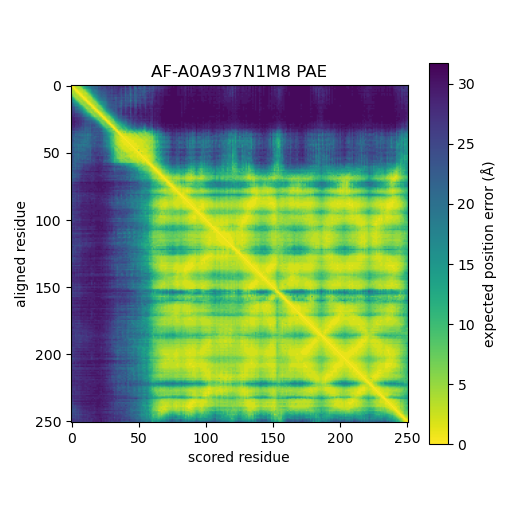0 -1.476 1.00 77.75 159 ASP A O 1
ATOM 1240 N N . GLY A 1 160 ? -3.063 -7.741 0.272 1.00 73.56 160 GLY A N 1
ATOM 1241 C CA . GLY A 1 160 ? -2.258 -8.405 1.283 1.00 73.56 160 GLY A CA 1
ATOM 1242 C C . GLY A 1 160 ? -2.479 -9.909 1.209 1.00 73.56 160 GLY A C 1
ATOM 1243 O O . GLY A 1 160 ? -3.608 -10.382 1.084 1.00 73.56 160 GLY A O 1
ATOM 1244 N N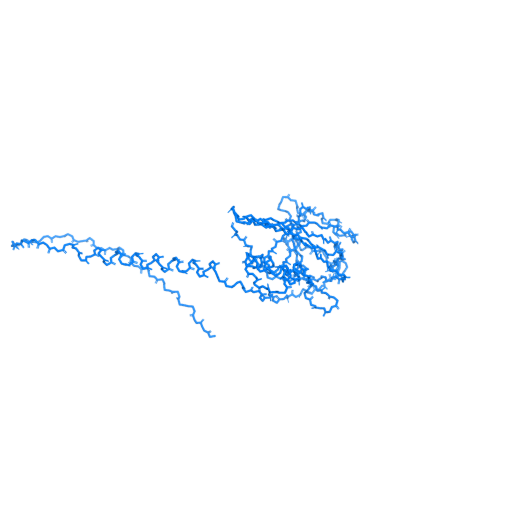 . LYS A 1 161 ? -1.398 -10.684 1.318 1.00 73.56 161 LYS A N 1
ATOM 1245 C CA . LYS A 1 161 ? -1.472 -12.151 1.197 1.00 73.56 161 LYS A CA 1
ATOM 1246 C C . LYS A 1 161 ? -2.183 -12.828 2.369 1.00 73.56 161 LYS A C 1
ATOM 1248 O O . LYS A 1 161 ? -2.655 -13.956 2.229 1.00 73.56 161 LYS A O 1
ATOM 1253 N N . THR A 1 162 ? -2.246 -12.156 3.514 1.00 73.56 162 THR A N 1
ATOM 1254 C CA . THR A 1 162 ? -2.779 -12.719 4.754 1.00 73.56 162 THR A CA 1
ATOM 1255 C C . THR A 1 162 ? -4.029 -11.948 5.171 1.00 73.56 162 THR A C 1
ATOM 1257 O O . THR A 1 162 ? -3.907 -10.773 5.526 1.00 73.56 162 THR A O 1
ATOM 1260 N N . PRO A 1 163 ? -5.221 -12.573 5.154 1.00 83.38 163 PRO A N 1
ATOM 1261 C CA . PRO A 1 163 ? -6.413 -11.944 5.698 1.00 83.38 163 PRO A CA 1
ATOM 1262 C C . PRO A 1 163 ? -6.262 -11.782 7.214 1.00 83.38 163 PRO A C 1
ATOM 1264 O O . PRO A 1 163 ? -5.821 -12.703 7.906 1.00 83.38 163 PRO A O 1
ATOM 1267 N N . LEU A 1 164 ? -6.647 -10.617 7.724 1.00 89.38 164 LEU A N 1
ATOM 1268 C CA . LEU A 1 164 ? -6.669 -10.312 9.153 1.00 89.38 164 LEU A CA 1
ATOM 1269 C C . LEU A 1 164 ? -8.046 -10.609 9.731 1.00 89.38 164 LEU A C 1
ATOM 1271 O O . LEU A 1 164 ? -9.042 -10.481 9.031 1.00 89.38 164 LEU A O 1
ATOM 1275 N N . SER A 1 165 ? -8.147 -10.946 11.014 1.00 90.94 165 SER A N 1
ATOM 1276 C CA . SER A 1 165 ? -9.466 -10.958 11.658 1.00 90.94 165 SER A CA 1
ATOM 1277 C C . SER A 1 165 ? -9.835 -9.573 12.195 1.00 90.94 165 SER A C 1
ATOM 1279 O O . SER A 1 165 ? -8.976 -8.834 12.683 1.00 90.94 165 SER A O 1
ATOM 1281 N N . LEU A 1 166 ? -11.124 -9.230 12.175 1.00 89.44 166 LEU A N 1
ATOM 1282 C CA . LEU A 1 166 ? -11.634 -7.976 12.736 1.00 89.44 166 LEU A CA 1
ATOM 1283 C C . LEU A 1 166 ? -11.275 -7.838 14.226 1.00 89.44 166 LEU A C 1
ATOM 1285 O O . LEU A 1 166 ? -10.897 -6.762 14.687 1.00 89.44 166 LEU A O 1
ATOM 1289 N N . SER A 1 167 ? -11.331 -8.945 14.972 1.00 89.88 167 SER A N 1
ATOM 1290 C CA . SER A 1 167 ? -10.958 -8.982 16.393 1.00 89.88 167 SER A CA 1
ATOM 1291 C C . SER A 1 167 ? -9.466 -8.730 16.640 1.00 89.88 167 SER A C 1
ATOM 1293 O O . SER A 1 167 ? -9.094 -8.111 17.636 1.00 89.88 167 SER A O 1
ATOM 1295 N N . GLU A 1 168 ? -8.609 -9.186 15.727 1.00 91.56 168 GLU A N 1
ATOM 1296 C CA . GLU A 1 168 ? -7.164 -9.004 15.806 1.00 91.56 168 GLU A CA 1
ATOM 1297 C C . GLU A 1 168 ? -6.782 -7.558 15.489 1.00 91.56 168 GLU A C 1
ATOM 1299 O O . GLU A 1 168 ? -6.017 -6.959 16.246 1.00 91.56 168 GLU A O 1
ATOM 1304 N N . LEU A 1 169 ? -7.410 -6.955 14.475 1.00 90.75 169 LEU A N 1
ATOM 1305 C CA . LEU A 1 169 ? -7.278 -5.526 14.188 1.00 90.75 169 LEU A CA 1
ATOM 1306 C C . LEU A 1 169 ? -7.751 -4.666 15.372 1.00 90.75 169 LEU A C 1
ATOM 1308 O O . LEU A 1 169 ? -7.060 -3.739 15.788 1.00 90.75 169 LEU A O 1
ATOM 1312 N N . GLY A 1 170 ? -8.886 -5.021 15.983 1.00 89.38 170 GLY A N 1
ATOM 1313 C CA . GLY A 1 170 ? -9.437 -4.337 17.159 1.00 89.38 170 GLY A CA 1
ATOM 1314 C C . GLY A 1 170 ? -8.648 -4.535 18.460 1.00 89.38 170 GLY A C 1
ATOM 1315 O O . GLY A 1 170 ? -8.981 -3.922 19.473 1.00 89.38 170 GLY A O 1
ATOM 1316 N N . SER A 1 171 ? -7.604 -5.371 18.468 1.00 89.31 171 SER A N 1
ATOM 1317 C CA . SER A 1 171 ? -6.837 -5.692 19.681 1.00 89.31 171 SER A CA 1
ATOM 1318 C C . SER A 1 171 ? -5.792 -4.639 20.078 1.00 89.31 171 SER A C 1
ATOM 1320 O O . SER A 1 171 ? -5.105 -4.818 21.088 1.00 89.31 171 SER A O 1
ATOM 1322 N N . CYS A 1 172 ? -5.647 -3.564 19.292 1.00 88.44 172 CYS A N 1
ATOM 1323 C CA . CYS A 1 172 ? -4.600 -2.540 19.419 1.00 88.44 172 CYS A CA 1
ATOM 1324 C C . CYS A 1 172 ? -3.163 -3.070 19.317 1.00 88.44 172 CYS A C 1
ATOM 1326 O O . CYS A 1 172 ? -2.223 -2.357 19.678 1.00 88.44 172 CYS A O 1
ATOM 1328 N N . LYS A 1 173 ? -2.966 -4.316 18.876 1.00 93.31 173 LYS A N 1
ATOM 1329 C CA . LYS A 1 173 ? -1.633 -4.899 18.722 1.00 93.31 173 LYS A CA 1
ATOM 1330 C C . LYS A 1 173 ? -1.038 -4.539 17.360 1.00 93.31 173 LYS A C 1
ATOM 1332 O O . LYS A 1 173 ? -1.791 -4.422 16.397 1.00 93.31 173 LYS A O 1
ATOM 1337 N N . PRO A 1 174 ? 0.295 -4.397 17.271 1.00 94.00 174 PRO A N 1
ATOM 1338 C CA . PRO A 1 174 ? 0.976 -4.313 15.988 1.00 94.00 174 PRO A CA 1
ATOM 1339 C C . PRO A 1 174 ? 0.753 -5.590 15.170 1.00 94.00 174 PRO A C 1
ATOM 1341 O O . PRO A 1 174 ? 0.868 -6.692 15.713 1.00 94.00 174 PRO A O 1
ATOM 1344 N N . LEU A 1 175 ? 0.448 -5.431 13.885 1.00 94.12 175 LEU A N 1
ATOM 1345 C CA . LEU A 1 175 ? 0.226 -6.508 12.924 1.00 94.12 175 LEU A CA 1
ATOM 1346 C C . LEU A 1 175 ? 1.140 -6.311 11.724 1.00 94.12 175 LEU A C 1
ATOM 1348 O O . LEU A 1 175 ? 1.135 -5.248 11.103 1.00 94.12 175 LEU A O 1
ATOM 1352 N N . ASP A 1 176 ? 1.901 -7.345 11.388 1.00 93.06 176 ASP A N 1
ATOM 1353 C CA . ASP A 1 176 ? 2.785 -7.319 10.231 1.00 93.06 176 ASP A CA 1
ATOM 1354 C C . ASP A 1 176 ? 2.012 -7.680 8.964 1.00 93.06 176 ASP A C 1
ATOM 1356 O O . ASP A 1 176 ? 1.297 -8.683 8.899 1.00 93.06 176 ASP A O 1
ATOM 1360 N N . LEU A 1 177 ? 2.182 -6.851 7.943 1.00 90.56 177 LEU A N 1
ATOM 1361 C CA . LEU A 1 177 ? 1.599 -7.018 6.627 1.00 90.56 177 LEU A CA 1
ATOM 1362 C C . LEU A 1 177 ? 2.696 -7.272 5.601 1.00 90.56 177 LEU A C 1
ATOM 1364 O O . LEU A 1 177 ? 3.750 -6.632 5.615 1.00 90.56 177 LEU A O 1
ATOM 1368 N N . HIS A 1 178 ? 2.401 -8.182 4.677 1.00 91.12 178 HIS A N 1
ATOM 1369 C CA . HIS A 1 178 ? 3.241 -8.483 3.527 1.00 91.12 178 HIS A CA 1
ATOM 1370 C C . HIS A 1 178 ? 2.395 -8.453 2.258 1.00 91.12 178 HIS A C 1
ATOM 1372 O O . HIS A 1 178 ? 1.402 -9.179 2.125 1.00 91.12 178 HIS A O 1
ATOM 1378 N N . PHE A 1 179 ? 2.818 -7.603 1.332 1.00 88.31 179 PHE A N 1
ATOM 1379 C CA . PHE A 1 179 ? 2.244 -7.459 0.005 1.00 88.31 179 PHE A CA 1
ATOM 1380 C C . PHE A 1 179 ? 3.266 -7.910 -1.020 1.00 88.31 179 PHE A C 1
ATOM 1382 O O . PHE A 1 179 ? 4.466 -7.670 -0.870 1.00 88.31 179 PHE A O 1
ATOM 1389 N N . HIS A 1 180 ? 2.775 -8.569 -2.057 1.00 86.75 180 HIS A N 1
ATOM 1390 C CA . HIS A 1 180 ? 3.613 -9.073 -3.122 1.00 86.75 180 HIS A CA 1
ATOM 1391 C C . HIS A 1 180 ? 2.850 -9.025 -4.430 1.00 86.75 180 HIS A C 1
ATOM 1393 O O . HIS A 1 180 ? 1.713 -9.496 -4.489 1.00 86.75 180 HIS A O 1
ATOM 1399 N N . ASP A 1 181 ? 3.506 -8.497 -5.451 1.00 83.44 181 ASP A N 1
ATOM 1400 C CA . ASP A 1 181 ? 2.945 -8.320 -6.782 1.00 83.44 181 ASP A CA 1
ATOM 1401 C C . ASP A 1 181 ? 3.979 -8.715 -7.838 1.00 83.44 181 ASP A C 1
ATOM 1403 O O . ASP A 1 181 ? 5.189 -8.557 -7.638 1.00 83.44 181 ASP A O 1
ATOM 1407 N N . GLU A 1 182 ? 3.497 -9.241 -8.957 1.00 83.81 182 GLU A N 1
ATOM 1408 C CA . GLU A 1 182 ? 4.322 -9.726 -10.056 1.00 83.81 182 GLU A CA 1
ATOM 1409 C C . GLU A 1 182 ? 3.750 -9.238 -11.385 1.00 83.81 182 GLU A C 1
ATOM 1411 O O . GLU A 1 182 ? 2.610 -9.526 -11.741 1.00 83.81 182 GLU A O 1
ATOM 1416 N N . ILE A 1 183 ? 4.574 -8.513 -12.138 1.00 80.69 183 ILE A N 1
ATOM 1417 C CA . ILE A 1 183 ? 4.255 -8.065 -13.490 1.00 80.69 183 ILE A CA 1
ATOM 1418 C C . ILE A 1 183 ? 5.110 -8.870 -14.459 1.00 80.69 183 ILE A C 1
ATOM 1420 O O . ILE A 1 183 ? 6.319 -8.645 -14.567 1.00 80.69 183 ILE A O 1
ATOM 1424 N N . GLU A 1 184 ? 4.478 -9.781 -15.195 1.00 83.31 184 GLU A N 1
ATOM 1425 C CA . GLU A 1 184 ? 5.128 -10.567 -16.241 1.00 83.31 184 GLU A CA 1
ATOM 1426 C C . GLU A 1 184 ? 4.675 -10.092 -17.627 1.00 83.31 184 GLU A C 1
ATOM 1428 O O . GLU A 1 184 ? 3.506 -10.190 -17.994 1.00 83.31 184 GLU A O 1
ATOM 1433 N N . ILE A 1 185 ? 5.625 -9.612 -18.432 1.00 79.88 185 ILE A N 1
ATOM 1434 C CA . ILE A 1 185 ? 5.425 -9.368 -19.861 1.00 79.88 185 ILE A CA 1
ATOM 1435 C C . ILE A 1 185 ? 6.180 -10.461 -20.617 1.00 79.88 185 ILE A C 1
ATOM 1437 O O . ILE A 1 185 ? 7.420 -10.429 -20.646 1.00 79.88 185 ILE A O 1
ATOM 1441 N N . PRO A 1 186 ? 5.469 -11.411 -21.258 1.00 78.25 186 PRO A N 1
ATOM 1442 C CA . PRO A 1 186 ? 6.082 -12.567 -21.892 1.00 78.25 186 PRO A CA 1
ATOM 1443 C C . PRO A 1 186 ? 7.266 -12.190 -22.782 1.00 78.25 186 PRO A C 1
ATOM 1445 O O . PRO A 1 186 ? 7.155 -11.347 -23.674 1.00 78.25 186 PRO A O 1
ATOM 1448 N N . TYR A 1 187 ? 8.403 -12.848 -22.544 1.00 74.88 187 TYR A N 1
ATOM 1449 C CA . TYR A 1 187 ? 9.666 -12.685 -23.279 1.00 74.88 187 TYR A CA 1
ATOM 1450 C C . TYR A 1 187 ? 10.357 -11.315 -23.167 1.00 74.88 187 TYR A C 1
ATOM 1452 O O . TYR A 1 187 ? 11.447 -11.161 -23.723 1.00 74.88 187 TYR A O 1
ATOM 1460 N N . LEU A 1 188 ? 9.773 -10.343 -22.460 1.00 80.31 188 LEU A N 1
ATOM 1461 C CA . LEU A 1 188 ? 10.288 -8.977 -22.393 1.00 80.31 188 LEU A CA 1
ATOM 1462 C C . LEU A 1 188 ? 10.805 -8.623 -21.001 1.00 80.31 188 LEU A C 1
ATOM 1464 O O . LEU A 1 188 ? 11.973 -8.254 -20.870 1.00 80.31 188 LEU A O 1
ATOM 1468 N N . ALA A 1 189 ? 9.949 -8.736 -19.984 1.00 84.38 189 ALA A N 1
ATOM 1469 C CA . ALA A 1 189 ? 10.242 -8.256 -18.642 1.00 84.38 189 ALA A CA 1
ATOM 1470 C C . ALA A 1 189 ? 9.491 -9.048 -17.567 1.00 84.38 189 ALA A C 1
ATOM 1472 O O . ALA A 1 189 ? 8.384 -9.526 -17.794 1.00 84.38 189 ALA A O 1
ATOM 1473 N N . HIS A 1 190 ? 10.089 -9.137 -16.387 1.00 87.50 190 HIS A N 1
ATOM 1474 C CA . HIS A 1 190 ? 9.461 -9.626 -15.168 1.00 87.50 190 HIS A CA 1
ATOM 1475 C C . HIS A 1 190 ? 9.854 -8.672 -14.034 1.00 87.50 190 HIS A C 1
ATOM 1477 O O . HIS A 1 190 ? 11.044 -8.468 -13.775 1.00 87.50 190 HIS A O 1
ATOM 1483 N N . VAL A 1 191 ? 8.853 -8.071 -13.389 1.00 86.56 191 VAL A N 1
ATOM 1484 C CA . VAL A 1 191 ? 9.004 -7.233 -12.192 1.00 86.56 191 VAL A CA 1
ATOM 1485 C C . VAL A 1 191 ? 8.371 -7.921 -10.998 1.00 86.56 191 VAL A C 1
ATOM 1487 O O . VAL A 1 191 ? 7.214 -8.316 -11.076 1.00 86.56 191 VAL A O 1
ATOM 1490 N N . THR A 1 192 ? 9.100 -8.026 -9.895 1.00 88.88 192 THR A N 1
ATOM 1491 C CA . THR A 1 192 ? 8.568 -8.525 -8.623 1.00 88.88 192 THR A CA 1
ATOM 1492 C C . THR A 1 192 ? 8.654 -7.421 -7.582 1.00 88.88 192 THR A C 1
ATOM 1494 O O . THR A 1 192 ? 9.718 -6.818 -7.422 1.00 88.88 192 THR A O 1
ATOM 1497 N N . TYR A 1 193 ? 7.559 -7.189 -6.865 1.00 87.19 193 TYR A N 1
ATOM 1498 C CA . TYR A 1 193 ? 7.476 -6.278 -5.731 1.00 87.19 193 TYR A CA 1
ATOM 1499 C C . TYR A 1 193 ? 7.265 -7.079 -4.453 1.00 87.19 193 TYR A C 1
ATOM 1501 O O . TYR A 1 193 ? 6.392 -7.940 -4.397 1.00 87.19 193 TYR A O 1
ATOM 1509 N N . ASP A 1 194 ? 8.016 -6.745 -3.410 1.00 90.38 194 ASP A N 1
ATOM 1510 C CA . ASP A 1 194 ? 7.740 -7.196 -2.048 1.00 90.38 194 ASP A CA 1
ATOM 1511 C C . ASP A 1 194 ? 7.704 -5.977 -1.136 1.00 90.38 194 ASP A C 1
ATOM 1513 O O . ASP A 1 194 ? 8.657 -5.199 -1.119 1.00 90.38 194 ASP A O 1
ATOM 1517 N N . ILE A 1 195 ? 6.617 -5.806 -0.386 1.00 89.25 195 ILE A N 1
ATOM 1518 C CA . ILE A 1 195 ? 6.418 -4.682 0.532 1.00 89.25 195 ILE A CA 1
ATOM 1519 C C . ILE A 1 195 ? 6.050 -5.215 1.908 1.00 89.25 195 ILE A C 1
ATOM 1521 O O . ILE A 1 195 ? 5.129 -6.022 2.048 1.00 89.25 195 ILE A O 1
ATOM 1525 N N . TYR A 1 196 ? 6.738 -4.705 2.922 1.00 91.25 196 TYR A N 1
ATOM 1526 C CA . TYR A 1 196 ? 6.535 -5.052 4.320 1.00 91.25 196 TYR A CA 1
ATOM 1527 C C . TYR A 1 196 ? 6.177 -3.803 5.110 1.00 91.25 196 TYR A C 1
ATOM 1529 O O . TYR A 1 196 ? 6.736 -2.735 4.878 1.00 91.25 196 TYR A O 1
ATOM 1537 N N . MET A 1 197 ? 5.244 -3.929 6.046 1.00 92.62 197 MET A N 1
ATOM 1538 C CA . MET A 1 197 ? 4.924 -2.862 6.992 1.00 92.62 197 MET A CA 1
ATOM 1539 C C . MET A 1 197 ? 4.252 -3.435 8.233 1.00 92.62 197 MET A C 1
ATOM 1541 O O . MET A 1 197 ? 3.608 -4.477 8.166 1.00 92.62 197 MET A O 1
ATOM 1545 N N . THR A 1 198 ? 4.343 -2.722 9.346 1.00 93.81 198 THR A N 1
ATOM 1546 C CA . THR A 1 198 ? 3.619 -3.047 10.575 1.00 93.81 198 THR A CA 1
ATOM 1547 C C . THR A 1 198 ? 2.529 -2.006 10.792 1.00 93.81 198 THR A C 1
ATOM 1549 O O . THR A 1 198 ? 2.829 -0.813 10.869 1.00 93.81 198 THR A O 1
ATOM 1552 N N . ILE A 1 199 ? 1.276 -2.438 10.922 1.00 94.50 199 ILE A N 1
ATOM 1553 C CA . ILE A 1 199 ? 0.135 -1.564 11.211 1.00 94.50 199 ILE A CA 1
ATOM 1554 C C . ILE A 1 199 ? -0.322 -1.705 12.662 1.00 94.50 199 ILE A C 1
ATOM 1556 O O . ILE A 1 199 ? -0.188 -2.764 13.269 1.00 94.50 199 ILE A O 1
ATOM 1560 N N . GLN A 1 200 ? -0.918 -0.657 13.212 1.00 95.62 200 GLN A N 1
ATOM 1561 C CA . GLN A 1 200 ? -1.574 -0.680 14.512 1.00 95.62 200 GLN A CA 1
ATOM 1562 C C . GLN A 1 200 ? -2.831 0.185 14.454 1.00 95.62 200 GLN A C 1
ATOM 1564 O O . GLN A 1 200 ? -2.752 1.369 14.142 1.00 95.62 200 GLN A O 1
ATOM 1569 N N . TYR A 1 201 ? -3.988 -0.402 14.752 1.00 94.62 201 TYR A N 1
ATOM 1570 C CA . TYR A 1 201 ? -5.265 0.309 14.785 1.00 94.62 201 TYR A CA 1
ATOM 1571 C C . TYR A 1 201 ? -5.656 0.678 16.220 1.00 94.62 201 TYR A C 1
ATOM 1573 O O . TYR A 1 201 ? -5.572 -0.152 17.130 1.00 94.62 201 TYR A O 1
ATOM 1581 N N . ASP A 1 202 ? -6.110 1.915 16.419 1.00 92.56 202 ASP A N 1
ATOM 1582 C CA . ASP A 1 202 ? -6.691 2.375 17.679 1.00 92.56 202 ASP A CA 1
ATOM 1583 C C . ASP A 1 202 ? -8.214 2.564 17.528 1.00 92.56 202 ASP A C 1
ATOM 1585 O O . ASP A 1 202 ? -8.651 3.514 16.876 1.00 92.56 202 ASP A O 1
ATOM 1589 N N . PRO A 1 203 ? -9.048 1.712 18.157 1.00 89.19 203 PRO A N 1
ATOM 1590 C CA . PRO A 1 203 ? -10.503 1.801 18.072 1.00 89.19 203 PRO A CA 1
ATOM 1591 C C . PRO A 1 203 ? -11.078 3.050 18.745 1.00 89.19 203 PRO A C 1
ATOM 1593 O O . PRO A 1 203 ? -12.194 3.446 18.422 1.00 89.19 203 PRO A O 1
ATOM 1596 N N . LYS A 1 204 ? -10.349 3.695 19.667 1.00 87.81 204 LYS A N 1
ATOM 1597 C CA . LYS A 1 204 ? -10.845 4.899 20.353 1.00 87.81 204 LYS A CA 1
ATOM 1598 C C . LYS A 1 204 ? -10.755 6.136 19.479 1.00 87.81 204 LYS A C 1
ATOM 1600 O O . LYS A 1 204 ? -11.642 6.982 19.510 1.00 87.81 204 LYS A O 1
ATOM 1605 N N . THR A 1 205 ? -9.651 6.253 18.751 1.00 88.06 205 THR A N 1
ATOM 1606 C CA . THR A 1 205 ? -9.369 7.389 17.867 1.00 88.06 205 THR A CA 1
ATOM 1607 C C . THR A 1 205 ? -9.692 7.085 16.409 1.00 88.06 205 THR A C 1
ATOM 1609 O O . THR A 1 205 ? -9.558 7.973 15.574 1.00 88.06 205 THR A O 1
ATOM 1612 N N . GLN A 1 206 ? -10.082 5.841 16.104 1.00 89.31 206 GLN A N 1
ATOM 1613 C CA . GLN A 1 206 ? -10.214 5.304 14.751 1.00 89.31 206 GLN A CA 1
ATOM 1614 C C . GLN A 1 206 ? -9.025 5.699 13.861 1.00 89.31 206 GLN A C 1
ATOM 1616 O O . GLN A 1 206 ? -9.186 6.063 12.698 1.00 89.31 206 GLN A O 1
ATOM 1621 N N . GLY A 1 207 ? -7.828 5.666 14.448 1.00 92.44 207 GLY A N 1
ATOM 1622 C CA . GLY A 1 207 ? -6.567 5.978 13.793 1.00 92.44 207 GLY A CA 1
ATOM 1623 C C . GLY A 1 207 ? -5.813 4.708 13.426 1.00 92.44 207 GLY A C 1
ATOM 1624 O O . GLY A 1 207 ? -5.949 3.673 14.084 1.00 92.44 207 GLY A O 1
ATOM 1625 N N . LEU A 1 208 ? -5.001 4.797 12.379 1.00 95.00 208 LEU A N 1
ATOM 1626 C CA . LEU A 1 208 ? -4.088 3.739 11.968 1.00 95.00 208 LEU A CA 1
ATOM 1627 C C . LEU A 1 208 ? -2.661 4.274 12.038 1.00 95.00 208 LEU A C 1
ATOM 1629 O O . LEU A 1 208 ? -2.371 5.306 11.456 1.00 95.00 208 LEU A O 1
ATOM 1633 N N . THR A 1 209 ? -1.757 3.580 12.708 1.00 95.38 209 THR A N 1
ATOM 1634 C CA . THR A 1 209 ? -0.329 3.904 12.681 1.00 95.38 209 THR A CA 1
ATOM 1635 C C . THR A 1 209 ? 0.391 2.850 11.861 1.00 95.38 209 THR A C 1
ATOM 1637 O O . THR A 1 209 ? 0.165 1.656 12.056 1.00 95.38 209 THR A O 1
ATOM 1640 N N . VAL A 1 210 ? 1.265 3.274 10.952 1.00 94.25 210 VAL A N 1
ATOM 1641 C CA . VAL A 1 210 ? 2.109 2.388 10.149 1.00 94.25 210 VAL A CA 1
ATOM 1642 C C . VAL A 1 210 ? 3.575 2.657 10.472 1.00 94.25 210 VAL A C 1
ATOM 1644 O O . VAL A 1 210 ? 4.027 3.799 10.558 1.00 94.25 210 VAL A O 1
ATOM 1647 N N . THR A 1 211 ? 4.326 1.582 10.684 1.00 93.56 211 THR A N 1
ATOM 1648 C CA . THR A 1 211 ? 5.753 1.599 11.019 1.00 93.56 211 THR A CA 1
ATOM 1649 C C . THR A 1 211 ? 6.497 0.543 10.210 1.00 93.56 211 THR A C 1
ATOM 1651 O O . THR A 1 211 ? 5.878 -0.339 9.615 1.00 93.56 211 THR A O 1
ATOM 1654 N N . ASN A 1 212 ? 7.830 0.632 10.178 1.00 92.00 212 ASN A N 1
ATOM 1655 C CA . ASN A 1 212 ? 8.701 -0.329 9.490 1.00 92.00 212 ASN A CA 1
ATOM 1656 C C . ASN A 1 212 ? 8.334 -0.558 8.013 1.00 92.00 212 ASN A C 1
ATOM 1658 O O . ASN A 1 212 ? 8.523 -1.657 7.498 1.00 92.00 212 ASN A O 1
ATOM 1662 N N . ALA A 1 213 ? 7.789 0.459 7.338 1.00 91.06 213 ALA A N 1
ATOM 1663 C CA . ALA A 1 213 ? 7.411 0.344 5.939 1.00 91.06 213 ALA A CA 1
ATOM 1664 C C . ALA A 1 213 ? 8.668 0.259 5.061 1.00 91.06 213 ALA A C 1
ATOM 1666 O O . ALA A 1 213 ? 9.496 1.172 5.040 1.00 91.06 213 ALA A O 1
ATOM 1667 N N . SER A 1 214 ? 8.810 -0.840 4.333 1.00 92.00 214 SER A N 1
ATOM 1668 C CA . SER A 1 214 ? 9.905 -1.085 3.401 1.00 92.00 214 SER A CA 1
ATOM 1669 C C . SER A 1 214 ? 9.406 -1.812 2.165 1.00 92.00 214 SER A C 1
ATOM 1671 O O . SER A 1 214 ? 8.322 -2.399 2.150 1.00 92.00 214 SER A O 1
ATOM 1673 N N . GLY A 1 215 ? 10.196 -1.766 1.104 1.00 90.75 215 GLY A N 1
ATOM 1674 C CA . GLY A 1 215 ? 9.911 -2.539 -0.085 1.00 90.75 215 GLY A CA 1
ATOM 1675 C C . GLY A 1 215 ? 11.152 -2.813 -0.903 1.00 90.75 215 GLY A C 1
ATOM 1676 O O . GLY A 1 215 ? 12.160 -2.120 -0.804 1.00 90.75 215 GLY A O 1
ATOM 1677 N N . SER A 1 216 ? 11.058 -3.846 -1.722 1.00 91.50 216 SER A N 1
ATOM 1678 C CA . SER A 1 216 ? 12.100 -4.231 -2.657 1.00 91.50 216 SER A CA 1
ATOM 1679 C C . SER A 1 216 ? 11.505 -4.484 -4.028 1.00 91.50 216 SER A C 1
ATOM 1681 O O . SER A 1 216 ? 10.338 -4.872 -4.152 1.00 91.50 216 SER A O 1
ATOM 1683 N N . ILE A 1 217 ? 12.319 -4.249 -5.052 1.00 90.38 217 ILE A N 1
ATOM 1684 C CA . ILE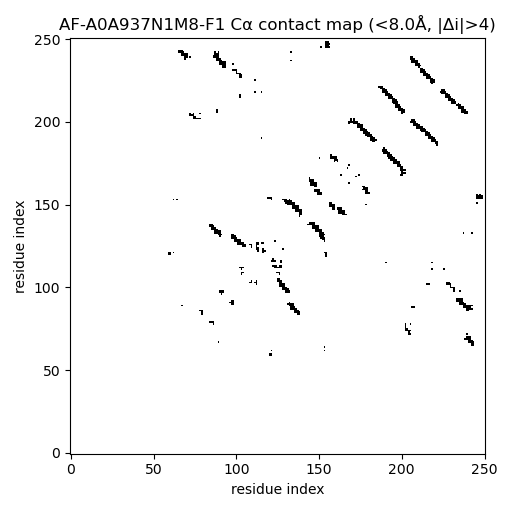 A 1 217 ? 11.960 -4.526 -6.434 1.00 90.38 217 ILE A CA 1
ATOM 1685 C C . ILE A 1 217 ? 13.042 -5.389 -7.052 1.00 90.38 217 ILE A C 1
ATOM 1687 O O . ILE A 1 217 ? 14.226 -5.048 -7.032 1.00 90.38 217 ILE A O 1
ATOM 1691 N N . ARG A 1 218 ? 12.614 -6.484 -7.678 1.00 90.94 218 ARG A N 1
ATOM 1692 C CA . ARG A 1 218 ? 13.440 -7.242 -8.613 1.00 90.94 218 ARG A CA 1
ATOM 1693 C C . ARG A 1 218 ? 12.970 -6.983 -10.032 1.00 90.94 218 ARG A C 1
ATOM 1695 O O . ARG A 1 218 ? 11.779 -7.039 -10.320 1.00 90.94 218 ARG A O 1
ATOM 1702 N N . TRP A 1 219 ? 13.921 -6.733 -10.916 1.00 90.12 219 TRP A N 1
ATOM 1703 C CA . TRP A 1 219 ? 13.687 -6.421 -12.313 1.00 90.12 219 TRP A CA 1
ATOM 1704 C C . TRP A 1 219 ? 14.520 -7.328 -13.199 1.00 90.12 219 TRP A C 1
ATOM 1706 O O . TRP A 1 219 ? 15.745 -7.357 -13.101 1.00 90.12 219 TRP A O 1
ATOM 1716 N N . LYS A 1 220 ? 13.857 -8.026 -14.115 1.00 88.69 220 LYS A N 1
ATOM 1717 C CA . LYS A 1 220 ? 14.515 -8.900 -15.076 1.00 88.69 220 LYS A CA 1
ATOM 1718 C C . LYS A 1 220 ? 14.040 -8.590 -16.485 1.00 88.69 220 LYS A C 1
ATOM 1720 O O . LYS A 1 220 ? 12.859 -8.714 -16.780 1.00 88.69 220 LYS A O 1
ATOM 1725 N N . MET A 1 221 ? 14.974 -8.259 -17.369 1.00 85.19 221 MET A N 1
ATOM 1726 C CA . MET A 1 221 ? 14.761 -8.153 -18.814 1.00 85.19 221 MET A CA 1
ATOM 1727 C C . MET A 1 221 ? 15.714 -9.072 -19.570 1.00 85.19 221 MET A C 1
ATOM 1729 O O . MET A 1 221 ? 16.669 -9.620 -19.015 1.00 85.19 221 MET A O 1
ATOM 1733 N N . LEU A 1 222 ? 15.485 -9.226 -20.873 1.00 76.38 222 LEU A N 1
ATOM 1734 C CA . LEU A 1 222 ? 16.405 -9.943 -21.748 1.00 76.38 222 LEU A CA 1
ATOM 1735 C C . LEU A 1 222 ? 17.816 -9.314 -21.685 1.00 76.38 222 LEU A C 1
ATOM 1737 O O . LEU A 1 222 ? 18.065 -8.255 -22.252 1.00 76.38 222 LEU A O 1
ATOM 1741 N N . GLY A 1 223 ? 18.739 -9.974 -20.977 1.00 73.25 223 GLY A N 1
ATOM 1742 C CA . GLY A 1 223 ? 20.128 -9.528 -20.817 1.00 73.25 223 GLY A CA 1
ATOM 1743 C C . GLY A 1 223 ? 20.406 -8.587 -19.635 1.00 73.25 223 GLY A C 1
ATOM 1744 O O . GLY A 1 223 ? 21.533 -8.110 -19.527 1.00 73.25 223 GLY A O 1
ATOM 1745 N N . SER A 1 224 ? 19.437 -8.331 -18.748 1.00 77.81 224 SER A N 1
ATOM 1746 C CA . SER A 1 224 ? 19.627 -7.501 -17.549 1.00 77.81 224 SER A CA 1
ATOM 1747 C C . SER A 1 224 ? 18.852 -8.063 -16.354 1.00 77.81 224 SER A C 1
ATOM 1749 O O . SER A 1 224 ? 17.711 -8.498 -16.496 1.00 77.81 224 SER A O 1
ATOM 1751 N N . ASP A 1 225 ? 19.490 -8.055 -15.188 1.00 89.00 225 ASP A N 1
ATOM 1752 C CA . ASP A 1 225 ? 18.901 -8.400 -13.894 1.00 89.00 225 ASP A CA 1
ATOM 1753 C C . ASP A 1 225 ? 19.330 -7.316 -12.902 1.00 89.00 225 ASP A C 1
ATOM 1755 O O . ASP A 1 225 ? 20.503 -6.929 -12.882 1.00 89.00 225 ASP A O 1
ATOM 1759 N N . ALA A 1 226 ? 18.381 -6.783 -12.146 1.00 90.38 226 ALA A N 1
ATOM 1760 C CA . ALA A 1 226 ? 18.607 -5.719 -11.188 1.00 90.38 226 ALA A CA 1
ATOM 1761 C C . ALA A 1 226 ? 17.716 -5.913 -9.959 1.00 90.38 226 ALA A C 1
ATOM 1763 O O . ALA A 1 226 ? 16.589 -6.404 -10.041 1.00 90.38 226 ALA A O 1
ATOM 1764 N N . PHE A 1 227 ? 18.231 -5.500 -8.810 1.00 92.94 227 PHE A N 1
ATOM 1765 C CA . PHE A 1 227 ? 17.528 -5.536 -7.539 1.00 92.94 227 PHE A CA 1
ATOM 1766 C C . PHE A 1 227 ? 17.853 -4.267 -6.769 1.00 92.94 227 PHE A C 1
ATOM 1768 O O . PHE A 1 227 ? 19.010 -3.844 -6.774 1.00 92.94 227 PHE A O 1
ATOM 1775 N N . ASP A 1 228 ? 16.846 -3.705 -6.111 1.00 93.81 228 ASP A N 1
ATOM 1776 C CA . ASP A 1 228 ? 17.047 -2.630 -5.153 1.00 93.81 228 ASP A CA 1
ATOM 1777 C C . ASP A 1 228 ? 15.982 -2.636 -4.050 1.00 93.81 228 ASP A C 1
ATOM 1779 O O . ASP A 1 228 ? 14.915 -3.247 -4.191 1.00 93.81 228 ASP A O 1
ATOM 1783 N N . GLU A 1 229 ? 16.290 -1.964 -2.944 1.00 93.56 229 GLU A N 1
ATOM 1784 C CA . GLU A 1 229 ? 15.446 -1.878 -1.757 1.00 93.56 229 GLU A CA 1
ATOM 1785 C C . GLU A 1 229 ? 15.350 -0.452 -1.216 1.00 93.56 229 GLU A C 1
ATOM 1787 O O . GLU A 1 229 ? 16.278 0.346 -1.301 1.00 93.56 229 GLU A O 1
ATOM 1792 N N . GLY A 1 230 ? 14.203 -0.140 -0.621 1.00 91.00 230 GLY A N 1
ATOM 1793 C CA . GLY A 1 230 ? 13.916 1.158 -0.034 1.00 91.00 230 GLY A CA 1
ATOM 1794 C C . GLY A 1 230 ? 13.098 1.013 1.240 1.00 91.00 230 GLY A C 1
ATOM 1795 O O . GLY A 1 230 ? 12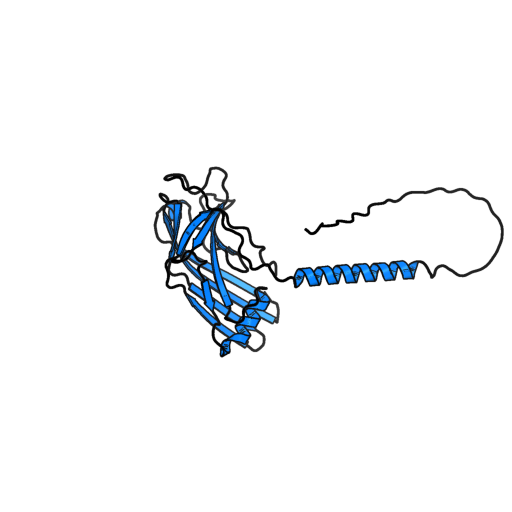.445 -0.005 1.488 1.00 91.00 230 GLY A O 1
ATOM 1796 N N . LYS A 1 231 ? 13.157 2.033 2.093 1.00 93.12 231 LYS A N 1
ATOM 1797 C CA . LYS A 1 231 ? 12.467 2.042 3.386 1.00 93.12 231 LYS A CA 1
ATOM 1798 C C . LYS A 1 231 ? 12.053 3.448 3.794 1.00 93.12 231 LYS A C 1
ATOM 1800 O O . LYS A 1 231 ? 12.717 4.424 3.449 1.00 93.12 231 LYS A O 1
ATOM 1805 N N . LEU A 1 232 ? 10.996 3.528 4.592 1.00 88.19 232 LEU A N 1
ATOM 1806 C CA . LEU A 1 232 ? 10.615 4.721 5.339 1.00 88.19 232 LEU A CA 1
ATOM 1807 C C . LEU A 1 232 ? 11.156 4.619 6.761 1.00 88.19 232 LEU A C 1
ATOM 1809 O O . LEU A 1 232 ? 10.998 3.602 7.435 1.00 88.19 232 LEU A O 1
ATOM 1813 N N . GLU A 1 233 ? 11.804 5.687 7.218 1.00 77.94 233 GLU A N 1
ATOM 1814 C CA . GLU A 1 233 ? 12.317 5.789 8.592 1.00 77.94 233 GLU A CA 1
ATOM 1815 C C . GLU A 1 233 ? 11.340 6.503 9.534 1.00 77.94 233 GLU A C 1
ATOM 1817 O O . GLU A 1 233 ? 11.568 6.568 10.742 1.00 77.94 233 GLU A O 1
ATOM 1822 N N . THR A 1 234 ? 10.252 7.045 8.989 1.00 83.50 234 THR A N 1
ATOM 1823 C CA . THR A 1 234 ? 9.248 7.807 9.725 1.00 83.50 234 THR A CA 1
ATOM 1824 C C . THR A 1 234 ? 8.060 6.939 10.119 1.00 83.50 234 THR A C 1
ATOM 1826 O O . THR A 1 234 ? 7.750 5.924 9.493 1.00 83.50 234 THR A O 1
ATOM 1829 N N . VAL A 1 235 ? 7.388 7.357 11.191 1.00 90.25 235 VAL A N 1
ATOM 1830 C CA . VAL A 1 235 ? 6.052 6.863 11.523 1.00 90.25 235 VAL A CA 1
ATOM 1831 C C . VAL A 1 235 ? 5.066 7.502 10.553 1.00 90.25 235 VAL A C 1
ATOM 1833 O O . VAL A 1 235 ? 5.181 8.685 10.236 1.00 90.25 235 VAL A O 1
ATOM 1836 N N . ILE A 1 236 ? 4.125 6.702 10.076 1.00 93.12 236 ILE A N 1
ATOM 1837 C CA . ILE A 1 236 ? 3.070 7.123 9.165 1.00 93.12 236 ILE A CA 1
ATOM 1838 C C . ILE A 1 236 ? 1.759 7.069 9.937 1.00 93.12 236 ILE A C 1
ATOM 1840 O O . ILE A 1 236 ? 1.435 6.045 10.544 1.00 93.12 236 ILE A O 1
ATOM 1844 N N . ASP A 1 237 ? 0.992 8.145 9.865 1.00 93.81 237 ASP A N 1
ATOM 1845 C CA . ASP A 1 237 ? -0.323 8.227 10.481 1.00 93.81 237 ASP A CA 1
ATOM 1846 C C . ASP A 1 237 ? -1.410 8.112 9.417 1.00 93.81 237 ASP A C 1
ATOM 1848 O O . ASP A 1 237 ? -1.341 8.718 8.350 1.00 93.81 237 ASP A O 1
ATOM 1852 N N . GLY A 1 238 ? -2.433 7.331 9.727 1.00 92.81 238 GLY A N 1
ATOM 1853 C CA . GLY A 1 238 ? -3.586 7.047 8.898 1.00 92.81 238 GLY A CA 1
ATOM 1854 C C . GLY A 1 238 ? -4.868 7.515 9.568 1.00 92.81 238 GLY A C 1
ATOM 1855 O O . GLY A 1 238 ? -5.100 7.248 10.751 1.00 92.81 238 GLY A O 1
ATOM 1856 N N . ARG A 1 239 ? -5.723 8.194 8.805 1.00 92.12 239 ARG A N 1
ATOM 1857 C CA . ARG A 1 239 ? -7.037 8.665 9.265 1.00 92.12 239 ARG A CA 1
ATOM 1858 C C . ARG A 1 239 ? -8.145 8.078 8.411 1.00 92.12 239 ARG A C 1
ATOM 1860 O O . ARG A 1 239 ? -7.983 7.997 7.194 1.00 92.12 239 ARG A O 1
ATOM 1867 N N . LYS A 1 240 ? -9.258 7.696 9.045 1.00 91.06 240 LYS A N 1
ATOM 1868 C CA . LYS A 1 240 ? -10.445 7.222 8.328 1.00 91.06 240 LYS A CA 1
ATOM 1869 C C . LYS A 1 240 ? -10.948 8.313 7.369 1.00 91.06 240 LYS A C 1
ATOM 1871 O O . LYS A 1 240 ? -10.988 9.496 7.720 1.00 91.06 240 LYS A O 1
ATOM 1876 N N . GLY A 1 241 ? -11.260 7.913 6.146 1.00 89.12 241 GLY A N 1
ATOM 1877 C CA . GLY A 1 241 ? -11.770 8.797 5.108 1.00 89.12 241 GLY A CA 1
ATOM 1878 C C . GLY A 1 241 ? -11.895 8.081 3.773 1.00 89.12 241 GLY A C 1
ATOM 1879 O O . GLY A 1 241 ? -11.613 6.890 3.659 1.00 89.12 241 GLY A O 1
ATOM 1880 N N . GLU A 1 242 ? -12.267 8.820 2.740 1.00 85.69 242 GLU A N 1
ATOM 1881 C CA . GLU A 1 242 ? -12.374 8.334 1.374 1.00 85.69 242 GLU A CA 1
ATOM 1882 C C . GLU A 1 242 ? -11.135 8.706 0.555 1.00 85.69 242 GLU A C 1
ATOM 1884 O O . GLU A 1 242 ? -10.627 9.832 0.592 1.00 85.69 242 GLU A O 1
ATOM 1889 N N . TYR A 1 243 ? -10.670 7.736 -0.230 1.00 82.25 243 TYR A N 1
ATOM 1890 C CA . TYR A 1 243 ? -9.611 7.920 -1.211 1.00 82.25 243 TYR A CA 1
ATOM 1891 C C . TYR A 1 243 ? -10.027 7.256 -2.515 1.00 82.25 243 TYR A C 1
ATOM 1893 O O . TYR A 1 243 ? -10.344 6.062 -2.515 1.00 82.25 243 TYR A O 1
ATOM 1901 N N . GLY A 1 244 ? -10.035 8.024 -3.607 1.00 76.00 244 GLY A N 1
ATOM 1902 C CA . GLY A 1 244 ? -10.535 7.568 -4.903 1.00 76.00 244 GLY A CA 1
ATOM 1903 C C . GLY A 1 244 ? -9.916 6.238 -5.342 1.00 76.00 244 GLY A C 1
ATOM 1904 O O . GLY A 1 244 ? -8.716 6.011 -5.176 1.00 76.00 244 GLY A O 1
ATOM 1905 N N . GLU A 1 245 ? -10.742 5.346 -5.888 1.00 69.31 245 GLU A N 1
ATOM 1906 C CA . GLU A 1 245 ? -10.270 4.097 -6.490 1.00 69.31 245 GLU A CA 1
ATOM 1907 C C . GLU A 1 245 ? -9.332 4.400 -7.655 1.00 69.31 245 GLU A C 1
ATOM 1909 O O . GLU A 1 245 ? -9.632 5.239 -8.513 1.00 69.31 245 GLU A O 1
ATOM 1914 N N . LYS A 1 246 ? -8.187 3.713 -7.685 1.00 65.56 246 LYS A N 1
ATOM 1915 C CA . LYS A 1 246 ? -7.289 3.781 -8.831 1.00 65.56 246 LYS A CA 1
ATOM 1916 C C . LYS A 1 246 ? -7.599 2.626 -9.771 1.00 65.56 246 LYS A C 1
ATOM 1918 O O . LYS A 1 246 ? -7.888 1.525 -9.305 1.00 65.56 246 LYS A O 1
ATOM 1923 N N . PRO A 1 247 ? -7.558 2.853 -11.094 1.00 57.31 247 PRO A N 1
ATOM 1924 C CA . PRO A 1 247 ? -7.706 1.757 -12.034 1.00 57.31 247 PRO A CA 1
ATOM 1925 C C . PRO A 1 247 ? -6.598 0.740 -11.763 1.00 57.31 247 PRO A C 1
ATOM 1927 O O . PRO A 1 247 ? -5.422 1.100 -11.749 1.00 57.31 247 PRO A O 1
ATOM 1930 N N . LEU A 1 248 ? -6.977 -0.519 -11.555 1.00 55.56 248 LEU A N 1
ATOM 1931 C CA . LEU A 1 248 ? -6.017 -1.612 -11.594 1.00 55.56 248 LEU A CA 1
ATOM 1932 C C . LEU A 1 248 ? -5.432 -1.645 -13.006 1.00 55.56 248 LEU A C 1
ATOM 1934 O O . LEU A 1 248 ? -6.180 -1.573 -13.987 1.00 55.56 248 LEU A O 1
ATOM 1938 N N . LEU A 1 249 ? -4.108 -1.719 -13.120 1.00 52.09 249 LEU A N 1
ATOM 1939 C CA . LEU A 1 249 ? -3.484 -2.039 -14.396 1.00 52.09 249 LEU A CA 1
ATOM 1940 C C . LEU A 1 249 ? -3.912 -3.468 -14.768 1.00 52.09 249 LEU A C 1
ATOM 1942 O O . LEU A 1 249 ? -3.346 -4.439 -14.278 1.00 52.09 249 LEU A O 1
ATOM 1946 N N . GLU A 1 250 ? -4.947 -3.600 -15.600 1.00 44.41 250 GLU A N 1
ATOM 1947 C CA . GLU A 1 250 ? -5.203 -4.838 -16.335 1.00 44.41 250 GLU A CA 1
ATOM 1948 C C . GLU A 1 250 ? -4.103 -4.957 -17.397 1.00 44.41 250 GLU A C 1
ATOM 1950 O O . GLU A 1 250 ? -4.094 -4.202 -18.374 1.00 44.41 250 GLU A O 1
ATOM 1955 N N . ILE A 1 251 ? -3.136 -5.842 -17.149 1.00 44.12 251 ILE A N 1
ATOM 1956 C CA . ILE A 1 251 ? -2.036 -6.165 -18.070 1.00 44.12 251 ILE A CA 1
ATOM 1957 C C . ILE A 1 251 ? -2.449 -7.338 -18.959 1.00 44.12 251 ILE A C 1
ATOM 1959 O O . ILE A 1 251 ? -2.955 -8.344 -18.411 1.00 44.12 251 ILE A O 1
#

Foldseek 3Di:
DDDDDDDDDDDDDDDDDDDDDDDDDDDDDDPPPPVVVVVVVVVVVVVVVVVVVVCVVLPQDPLPFPDWFFDDDDFPDQLADPPRFKWKWFKAFPVRHWDKKFKLQDPVSQVVQQVVCVVLSHGDRRHNMWTQGMKMWGADPVGRQWTWIWTDTRRAIFTWPDIDGSVRLAPQDKDKTWTWDWDDDPQAKIKIKIWIWIWGADRRRRKIKIPFTKMKMWIDGDVDTDIIIITDPTIMIIGITDTDDHDHPPD

Sequence (251 aa):
MGRILVVSLLLASTLCRESASADGESSRSGSRWGWGRYLALAILIFFAGAGGYVWWATRPVDTTPPEAVFDEVEPDKPLFEEDEQQVTFVLSDDKGGIPTFFVFDGEDQKTAALGINTLRGTPNEMGVEIRFEAIRFRRDEADPDRLCVRVVGIANEMDGKTPLSLSELGSCKPLDLHFHDEIEIPYLAHVTYDIYMTIQYDPKTQGLTVTNASGSIRWKMLGSDAFDEGKLETVIDGRKGEYGEKPLLEI

Mean predicted aligned error: 13.67 Å

Secondary structure (DSSP, 8-state):
------------------------------TTSSHHHHHHHHHHHHHHHHHHHHHHHTSPP--SPPPPEEPPPPTT--SS-TT--EEEEEEE-TTSSPPEEEES-SGGGHHHHHHHHHHTT---SS-EEEE--EEEEEE-SS-TTEEEEEEE-SS-EEEBSSPEEHHHHTTT--EEEEEEEEEEETTTEEEEEEEEEEEEEETTTTEEEEEEEEEEEEEEETTEEEEEEEE--S-EEEEEEE-PPPPP---

Nearest PDB structures (foldseek):
  7ff7-assembly1_B  TM=3.483E-01  e=7.338E-01  Escherichia coli
  6ene-assembly1_C  TM=2.276E-01  e=8.141E-01  Enterobacter cloacae
  7fdy-assembly1_A  TM=2.247E-01  e=1.368E+00  Escherichia coli
  1hxx-assembly1_A  TM=2.295E-01  e=1.868E+00  Escherichia coli
  1mpf-assembly1_A  TM=2.297E-01  e=1.774E+00  Escherichia coli

Solvent-accessible surface area (backbone atoms only — not comparable to full-atom values): 14690 Å² total; per-residue (Å²): 139,86,84,86,80,85,82,83,84,87,82,80,92,84,82,89,82,89,86,89,86,90,84,82,90,81,84,86,88,76,85,74,71,62,58,59,54,54,51,53,50,51,51,49,51,49,52,51,50,49,48,50,48,49,49,63,75,65,48,79,56,83,75,71,75,68,78,73,46,74,57,86,83,63,67,75,52,69,94,57,56,100,84,54,56,65,46,37,24,44,32,21,29,90,83,71,44,67,38,68,39,50,28,38,61,46,84,91,29,34,67,58,13,42,52,54,16,53,76,58,50,52,83,37,82,68,17,36,79,48,42,45,48,29,42,34,44,27,49,35,94,90,41,70,58,32,26,41,38,30,46,34,37,86,52,46,68,43,60,35,80,63,69,42,43,54,69,56,51,66,62,55,46,79,42,82,46,50,32,65,50,75,50,78,44,88,94,52,37,39,38,40,41,42,37,39,31,33,38,31,36,39,61,62,73,55,32,36,41,38,34,71,37,32,37,37,42,40,41,37,40,84,95,46,76,49,74,41,64,31,58,48,93,60,61,32,46,22,39,44,27,50,66,72,86,72,72,68,75,87,124